Protein AF-A0A3D1LF57-F1 (afdb_monomer)

Mean predicted aligned error: 2.69 Å

Nearest PDB structures (foldseek):
  6ytt-assembly1_A  TM=9.826E-01  e=4.242E-28  Clostridium autoethanogenum DSM 10061
  6yua-assembly1_A  TM=9.809E-01  e=2.781E-27  Clostridium autoethanogenum DSM 10061
  6ytt-assembly1_D  TM=9.807E-01  e=4.342E-27  Clostridium autoethanogenum DSM 10061
  3i01-assembly1_M  TM=9.455E-01  e=4.735E-19  Neomoorella thermoacetica
  1mjg-assembly2_P  TM=9.473E-01  e=6.695E-19  Neomoorella thermoacetica

Radius of gyration: 17.64 Å; Cα contacts (8 Å, |Δi|>4): 565; chains: 1; bounding box: 46×44×43 Å

Foldseek 3Di:
DDALLRLLLVLLVVLLVLLLVLLVVLCVVQNFAQFQAAPAAPCALPLCCQAVVDRGTTSNSLNVCSVVLVVQQARPPDLSNSLSSLSSSLSSLSSNLSSLPRVHNCSCPPHLADAADHVVLLVVVLVCLQVCVQVAEEEEAEDDPALVLLVCVQVVCLVVNHQYEYEAPSSVSCVVVVHDADSVSRHHDQYHDLSSVNRVVSSLSVSCCPVVVRHGNNLVSQLVCLQPRHLYEYEYEPPQGSSNSNNLSNCVSSNYAYEYCDDDSDDDDPPHYHHDNPSNCVSVVRD

pLDDT: mean 96.76, std 3.3, range [71.25, 98.88]

Solvent-accessible surface area (backbone atoms only — not comparable to full-atom values): 14484 Å² total; per-residue (Å²): 133,64,50,59,58,54,34,24,48,53,6,24,51,50,37,41,52,51,20,53,50,46,43,53,51,48,29,73,74,64,38,44,83,34,63,37,63,59,62,71,50,94,53,52,48,32,48,48,17,37,60,69,49,48,82,46,50,25,40,36,51,51,51,63,43,51,59,59,42,54,70,41,46,46,80,60,100,43,73,69,23,43,28,40,16,4,45,28,24,40,38,24,17,35,50,43,54,51,54,54,36,52,86,35,78,58,74,40,69,95,54,86,34,61,50,74,73,32,49,66,53,38,50,66,54,38,52,34,40,69,73,54,79,25,73,29,36,39,40,40,32,36,36,48,100,40,50,68,56,38,50,51,54,54,50,53,39,43,76,69,50,25,34,36,38,31,26,25,49,36,41,58,33,36,55,75,70,65,56,87,67,31,72,96,75,35,31,29,34,31,25,65,51,80,43,40,51,18,36,59,50,28,42,54,51,44,36,31,39,72,74,65,63,41,54,62,46,40,51,66,53,45,34,49,44,34,49,75,53,50,53,42,35,34,42,38,31,50,84,69,52,41,49,54,45,6,43,47,31,21,38,39,57,38,57,20,30,36,38,25,56,47,61,84,56,51,77,69,39,91,90,36,32,45,64,48,76,63,67,86,54,42,68,73,72,71,108

Secondary structure (DSSP, 8-state):
---HHHHHHHHHHHHHHHHHHHHHHHHHHH-TT-B---TT-SSSSHHHHHHH-----BHHHHHHHHHHHHHH---SSSHHHHHHHHHHHHHHHHHHHHHHTSS-S-TTTTSS---SPPHHHHHHHHHHHHHTSS--EEEEES--SSHHHHHHHHHHHHHTT-EEEEETHHHHHHHHTT---BGGGTEEEEESSGGGHHHHHHHHHHHHHHHS-PPTT-HHHHHHHHHHH--EEEEEPSP--HHHHHHHHHHHHTT--EEE---TT---BTTTEEE-S-GGGHHHHH-

Sequence (287 aa):
MKTLFERVFNGSDQMFAKAEEEVNKIVAEVGRDAPLTMPSTAYCLACIYAYIGKKVTTVGELQDTLADVKAMMLREPRTNSIFQSGVGTAIAAEMIEACKYVKTDAPYEGTNYHGHFVDAEVRELGVPLVTGDIPGFVVIIGPAPSTEEAVETIKGYQSRGIFVFLIGGIIEQAVEAGLSMGFPVRVVPVGEEIWSVGHVISLVVRAAMIFGNVQPGDCDGFHKYTFDRINAFVNAYKPVPDITVACGAGAIKLGFPVITNDHDDMWAVPKSLIIYDDTKDWIDTSI

Structure (mmCIF, N/CA/C/O backbone):
data_AF-A0A3D1LF57-F1
#
_entry.id   AF-A0A3D1LF57-F1
#
loop_
_atom_site.group_PDB
_atom_site.id
_atom_site.type_symbol
_atom_site.label_atom_id
_atom_site.label_alt_id
_atom_site.label_comp_id
_atom_site.label_asym_id
_atom_site.label_entity_id
_atom_site.label_seq_id
_atom_site.pdbx_PDB_ins_code
_atom_site.Cartn_x
_atom_site.Cartn_y
_atom_site.Cartn_z
_atom_site.occupancy
_atom_site.B_iso_or_equiv
_atom_site.auth_seq_id
_atom_site.auth_comp_id
_atom_site.auth_asym_id
_atom_site.auth_atom_id
_atom_site.pdbx_PDB_model_num
ATOM 1 N N . MET A 1 1 ? 9.854 25.232 5.010 1.00 71.25 1 MET A N 1
ATOM 2 C CA . MET A 1 1 ? 8.559 25.002 4.361 1.00 71.25 1 MET A CA 1
ATOM 3 C C . MET A 1 1 ? 8.847 24.295 3.056 1.00 71.25 1 MET A C 1
ATOM 5 O O . MET A 1 1 ? 9.410 24.917 2.157 1.00 71.25 1 MET A O 1
ATOM 9 N N . LYS A 1 2 ? 8.619 22.985 3.017 1.00 86.50 2 LYS A N 1
ATOM 10 C CA . LYS A 1 2 ? 8.632 22.188 1.787 1.00 86.50 2 LYS A CA 1
ATOM 11 C C . LYS A 1 2 ? 7.332 22.439 1.020 1.00 86.50 2 LYS A C 1
ATOM 13 O O . LYS A 1 2 ? 6.350 22.881 1.604 1.00 86.50 2 LYS A O 1
ATOM 18 N N . THR A 1 3 ? 7.313 22.154 -0.275 1.00 93.75 3 THR A N 1
ATOM 19 C CA . THR A 1 3 ? 6.090 22.043 -1.088 1.00 93.75 3 THR A CA 1
ATOM 20 C C . THR A 1 3 ? 5.535 20.613 -1.049 1.00 93.75 3 THR A C 1
ATOM 22 O O . THR A 1 3 ? 6.265 19.675 -0.735 1.00 93.75 3 THR A O 1
ATOM 25 N N . LEU A 1 4 ? 4.271 20.399 -1.446 1.00 94.50 4 LEU A N 1
ATOM 26 C CA . LEU A 1 4 ? 3.653 19.055 -1.434 1.00 94.50 4 LEU A CA 1
ATOM 27 C C . LEU A 1 4 ? 4.411 18.113 -2.351 1.00 94.50 4 LEU A C 1
ATOM 29 O O . LEU A 1 4 ? 4.584 16.936 -2.062 1.00 94.50 4 LEU A O 1
ATOM 33 N N . PHE A 1 5 ? 4.874 18.668 -3.467 1.00 96.12 5 PHE A N 1
ATOM 34 C CA . PHE A 1 5 ? 5.604 17.937 -4.482 1.00 96.12 5 PHE A CA 1
ATOM 35 C C . PHE A 1 5 ? 6.957 17.497 -3.922 1.00 96.12 5 PHE A C 1
ATOM 37 O O . PHE A 1 5 ? 7.325 16.339 -4.081 1.00 96.12 5 PHE A O 1
ATOM 44 N N . GLU A 1 6 ? 7.652 18.374 -3.192 1.00 96.81 6 GLU A N 1
ATOM 45 C CA . GLU A 1 6 ? 8.888 18.017 -2.487 1.00 96.81 6 GLU A CA 1
ATOM 46 C C . GLU A 1 6 ? 8.648 16.950 -1.418 1.00 96.81 6 GLU A C 1
ATOM 48 O O . GLU A 1 6 ? 9.450 16.027 -1.316 1.00 96.81 6 GLU A O 1
ATOM 53 N N . ARG A 1 7 ? 7.547 17.016 -0.656 1.00 97.44 7 ARG A N 1
ATOM 54 C CA . ARG A 1 7 ? 7.204 15.961 0.314 1.00 97.44 7 ARG A CA 1
ATOM 55 C C . ARG A 1 7 ? 7.012 14.606 -0.367 1.00 97.44 7 ARG A C 1
ATOM 57 O O . ARG A 1 7 ? 7.602 13.624 0.074 1.00 97.44 7 ARG A O 1
ATOM 64 N N . VAL A 1 8 ? 6.270 14.561 -1.477 1.00 97.94 8 VAL A N 1
ATOM 65 C CA . VAL A 1 8 ? 6.086 13.334 -2.274 1.00 97.94 8 VAL A CA 1
ATOM 66 C C . VAL A 1 8 ? 7.418 12.823 -2.829 1.00 97.94 8 VAL A C 1
ATOM 68 O O . VAL A 1 8 ? 7.700 11.630 -2.721 1.00 97.94 8 VAL A O 1
ATOM 71 N N . PHE A 1 9 ? 8.256 13.687 -3.407 1.00 98.31 9 PHE A N 1
ATOM 72 C CA . PHE A 1 9 ? 9.546 13.266 -3.965 1.00 98.31 9 PHE A CA 1
ATOM 73 C C . PHE A 1 9 ? 10.498 12.747 -2.887 1.00 98.31 9 PHE A C 1
ATOM 75 O O . PHE A 1 9 ? 11.054 11.663 -3.056 1.00 98.31 9 PHE A O 1
ATOM 82 N N . ASN A 1 10 ? 10.612 13.452 -1.759 1.00 98.06 10 ASN A N 1
ATOM 83 C CA . ASN A 1 10 ? 11.425 13.017 -0.624 1.00 98.06 10 ASN A CA 1
ATOM 84 C C . ASN A 1 10 ? 10.940 11.672 -0.076 1.00 98.06 10 ASN A C 1
ATOM 86 O O . ASN A 1 10 ? 11.751 10.786 0.178 1.00 98.06 10 ASN A O 1
ATOM 90 N N . GLY A 1 11 ? 9.626 11.497 0.076 1.00 98.38 11 GLY A N 1
ATOM 91 C CA . GLY A 1 11 ? 9.045 10.238 0.530 1.00 98.38 11 GLY A CA 1
ATOM 92 C C . GLY A 1 11 ? 9.271 9.083 -0.439 1.00 98.38 11 GLY A C 1
ATOM 93 O O . GLY A 1 11 ? 9.580 7.972 -0.017 1.00 98.38 11 GLY A O 1
ATOM 94 N N . SER A 1 12 ? 9.192 9.361 -1.743 1.00 98.50 12 SER A N 1
ATOM 95 C CA . SER A 1 12 ? 9.489 8.375 -2.787 1.00 98.50 12 SER A CA 1
ATOM 96 C C . SER A 1 12 ? 10.955 7.941 -2.728 1.00 98.50 12 SER A C 1
ATOM 98 O O . SER A 1 12 ? 11.250 6.754 -2.838 1.00 98.50 12 SER A O 1
ATOM 100 N N . ASP A 1 13 ? 11.881 8.882 -2.509 1.00 98.56 13 ASP A N 1
ATOM 101 C CA . ASP A 1 13 ? 13.303 8.574 -2.323 1.00 98.56 13 ASP A CA 1
ATOM 102 C C . ASP A 1 13 ? 13.562 7.780 -1.034 1.00 98.56 13 ASP A C 1
ATOM 104 O O . ASP A 1 13 ? 14.359 6.844 -1.062 1.00 98.56 13 ASP A O 1
ATOM 108 N N . GLN A 1 14 ? 12.860 8.085 0.064 1.00 98.75 14 GLN A N 1
ATOM 109 C CA . GLN A 1 14 ? 12.936 7.316 1.314 1.00 98.75 14 GLN A CA 1
ATOM 110 C C . GLN A 1 14 ? 12.475 5.866 1.119 1.00 98.75 14 GLN A C 1
ATOM 112 O O . GLN A 1 14 ? 13.195 4.941 1.496 1.00 98.75 14 GLN A O 1
ATOM 117 N N . MET A 1 15 ? 11.310 5.65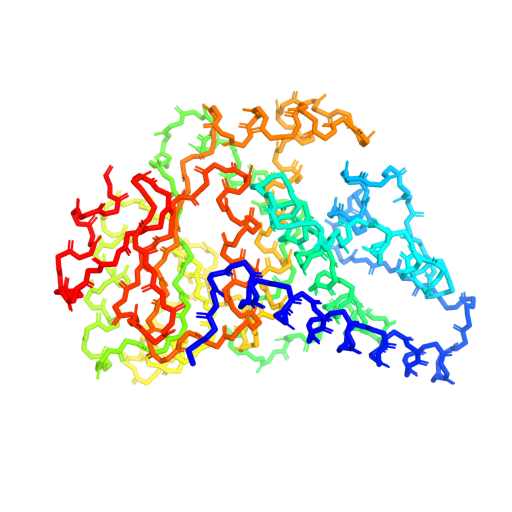6 0.495 1.00 98.81 15 MET A N 1
ATOM 118 C CA . MET A 1 15 ? 10.794 4.311 0.222 1.00 98.81 15 MET A CA 1
ATOM 119 C C . MET A 1 15 ? 11.717 3.541 -0.725 1.00 98.81 15 MET A C 1
ATOM 121 O O . MET A 1 15 ? 12.015 2.374 -0.484 1.00 98.81 15 MET A O 1
ATOM 125 N N . PHE A 1 16 ? 12.202 4.192 -1.787 1.00 98.88 16 PHE A N 1
ATOM 126 C CA . PHE A 1 16 ? 13.120 3.560 -2.730 1.00 98.88 16 PHE A CA 1
ATOM 127 C C . PHE A 1 16 ? 14.438 3.160 -2.068 1.00 98.88 16 PHE A C 1
ATOM 129 O O . PHE A 1 16 ? 14.898 2.044 -2.276 1.00 98.88 16 PHE A O 1
ATOM 136 N N . ALA A 1 17 ? 15.030 4.038 -1.254 1.00 98.81 17 ALA A N 1
ATOM 137 C CA . ALA A 1 17 ? 16.261 3.730 -0.534 1.00 98.81 17 ALA A CA 1
ATOM 138 C C . ALA A 1 17 ? 16.074 2.530 0.405 1.00 98.81 17 ALA A C 1
ATOM 140 O O . ALA A 1 17 ? 16.933 1.652 0.452 1.00 98.81 17 ALA A O 1
ATOM 141 N N . LYS A 1 18 ? 14.927 2.446 1.094 1.00 98.81 18 LYS A N 1
ATOM 142 C CA . LYS A 1 18 ? 14.592 1.291 1.934 1.00 98.81 18 LYS A CA 1
ATOM 143 C C . LYS A 1 18 ? 14.422 0.007 1.116 1.00 98.81 18 LYS A C 1
ATOM 145 O O . LYS A 1 18 ? 14.917 -1.041 1.520 1.00 98.81 18 LYS A O 1
ATOM 150 N N . ALA A 1 19 ? 13.763 0.079 -0.040 1.00 98.88 19 ALA A N 1
ATOM 151 C CA . ALA A 1 19 ? 13.630 -1.060 -0.947 1.00 98.88 19 ALA A CA 1
ATOM 152 C C . ALA A 1 19 ? 14.989 -1.526 -1.481 1.00 98.88 19 ALA A C 1
ATOM 154 O O . ALA A 1 19 ? 15.288 -2.714 -1.434 1.00 98.88 19 ALA A O 1
ATOM 155 N N . GLU A 1 20 ? 15.835 -0.602 -1.933 1.00 98.81 20 GLU A N 1
ATOM 156 C CA . GLU A 1 20 ? 17.189 -0.902 -2.399 1.00 98.81 20 GLU A CA 1
ATOM 157 C C . GLU A 1 20 ? 18.035 -1.551 -1.295 1.00 98.81 20 GLU A C 1
ATOM 159 O O . GLU A 1 20 ? 18.712 -2.546 -1.552 1.00 98.81 20 GLU A O 1
ATOM 164 N N . GLU A 1 21 ? 17.963 -1.041 -0.062 1.00 98.88 21 GLU A N 1
ATOM 165 C CA . GLU A 1 21 ? 18.632 -1.628 1.103 1.00 98.88 21 GLU A CA 1
ATOM 166 C C . GLU A 1 21 ? 18.191 -3.082 1.337 1.00 98.88 21 GLU A C 1
ATOM 168 O O . GLU A 1 21 ? 19.032 -3.984 1.349 1.00 98.88 21 GLU A O 1
ATOM 173 N N . GLU A 1 22 ? 16.887 -3.327 1.495 1.00 98.81 22 GLU A N 1
ATOM 174 C CA . GLU A 1 22 ? 16.361 -4.660 1.821 1.00 98.81 22 GLU A CA 1
ATOM 175 C C . GLU A 1 22 ? 16.574 -5.662 0.683 1.00 98.81 22 GLU A C 1
ATOM 177 O O . GLU A 1 22 ? 16.927 -6.816 0.932 1.00 98.81 22 GLU A O 1
ATOM 182 N N . VAL A 1 23 ? 16.417 -5.228 -0.571 1.00 98.88 23 VAL A N 1
ATOM 183 C CA . VAL A 1 23 ? 16.656 -6.070 -1.749 1.00 98.88 23 VAL A CA 1
ATOM 184 C C . VAL A 1 23 ? 18.136 -6.437 -1.858 1.00 98.88 23 VAL A C 1
ATOM 186 O O . VAL A 1 23 ? 18.470 -7.610 -2.010 1.00 98.88 23 VAL A O 1
ATOM 189 N N . ASN A 1 24 ? 19.052 -5.476 -1.717 1.00 98.81 24 ASN A N 1
ATOM 190 C CA . ASN A 1 24 ? 20.487 -5.771 -1.764 1.00 98.81 24 ASN A CA 1
ATOM 191 C C . ASN A 1 24 ? 20.927 -6.671 -0.606 1.00 98.81 24 ASN A C 1
ATOM 193 O O . ASN A 1 24 ? 21.744 -7.575 -0.803 1.00 98.81 24 ASN A O 1
ATOM 197 N N . LYS A 1 25 ? 20.367 -6.458 0.588 1.00 98.81 25 LYS A N 1
ATOM 198 C CA . LYS A 1 25 ? 20.616 -7.302 1.756 1.00 98.81 25 LYS A CA 1
ATOM 199 C C . LYS A 1 25 ? 20.166 -8.739 1.506 1.00 98.81 25 LYS A C 1
ATOM 201 O O . LYS A 1 25 ? 20.969 -9.652 1.690 1.00 98.81 25 LYS A O 1
ATOM 206 N N . ILE A 1 26 ? 18.932 -8.959 1.045 1.00 98.62 26 ILE A N 1
ATOM 207 C CA . ILE A 1 26 ? 18.442 -10.322 0.816 1.00 98.62 26 ILE A CA 1
ATOM 208 C C . ILE A 1 26 ? 19.211 -11.011 -0.321 1.00 98.62 26 ILE A C 1
ATOM 210 O O . ILE A 1 26 ? 19.582 -12.173 -0.171 1.00 98.62 26 ILE A O 1
ATOM 214 N N . VAL A 1 27 ? 19.569 -10.294 -1.397 1.00 98.69 27 VAL A N 1
ATOM 215 C CA . VAL A 1 27 ? 20.441 -10.818 -2.470 1.00 98.69 27 VAL A CA 1
ATOM 216 C C . VAL A 1 27 ? 21.782 -11.294 -1.908 1.00 98.69 27 VAL A C 1
ATOM 218 O O . VAL A 1 27 ? 22.256 -12.365 -2.285 1.00 98.69 27 VAL A O 1
ATOM 221 N N . ALA A 1 28 ? 22.403 -10.516 -1.019 1.00 98.62 28 ALA A N 1
ATOM 222 C CA . ALA A 1 28 ? 23.677 -10.880 -0.404 1.00 98.62 28 ALA A CA 1
ATOM 223 C C . ALA A 1 28 ? 23.556 -12.100 0.528 1.00 98.62 28 ALA A C 1
ATOM 225 O O . ALA A 1 28 ? 24.501 -12.880 0.632 1.00 98.62 28 ALA A O 1
ATOM 226 N N . GLU A 1 29 ? 22.409 -12.276 1.189 1.00 98.44 29 GLU A N 1
ATOM 227 C CA . GLU A 1 29 ? 22.152 -13.397 2.098 1.00 98.44 29 GLU A CA 1
ATOM 228 C C . GLU A 1 29 ? 21.873 -14.719 1.368 1.00 98.44 29 GLU A C 1
ATOM 230 O O . GLU A 1 29 ? 22.394 -15.756 1.780 1.00 98.44 29 GLU A O 1
ATOM 235 N N . VAL A 1 30 ? 21.045 -14.706 0.315 1.00 98.50 30 VAL A N 1
ATOM 236 C CA . VAL A 1 30 ? 20.552 -15.943 -0.329 1.00 98.50 30 VAL A CA 1
ATOM 237 C C . VAL A 1 30 ? 21.092 -16.182 -1.742 1.00 98.50 30 VAL A C 1
ATOM 239 O O . VAL A 1 30 ? 20.924 -17.273 -2.285 1.00 98.50 30 VAL A O 1
ATOM 242 N N . GLY A 1 31 ? 21.776 -15.199 -2.331 1.00 98.56 31 GLY A N 1
ATOM 243 C CA . GLY A 1 31 ? 22.250 -15.241 -3.713 1.00 98.56 31 GLY A CA 1
ATOM 244 C C . GLY A 1 31 ? 21.168 -14.874 -4.735 1.00 98.56 31 GLY A C 1
ATOM 245 O O . GLY A 1 31 ? 19.969 -14.982 -4.487 1.00 98.56 31 GLY A O 1
ATOM 246 N N . ARG A 1 32 ? 21.597 -14.433 -5.924 1.00 98.50 32 ARG A N 1
ATOM 247 C CA . ARG A 1 32 ? 20.696 -13.936 -6.983 1.00 98.50 32 ARG A CA 1
ATOM 248 C C . ARG A 1 32 ? 19.732 -14.997 -7.528 1.00 98.50 32 ARG A C 1
ATOM 250 O O . ARG A 1 32 ? 18.612 -14.650 -7.887 1.00 98.50 32 ARG A O 1
ATOM 257 N N . ASP A 1 33 ? 20.140 -16.263 -7.557 1.00 98.50 33 ASP A N 1
ATOM 258 C CA . ASP A 1 33 ? 19.339 -17.361 -8.121 1.00 98.50 33 ASP A CA 1
ATOM 259 C C . ASP A 1 33 ? 18.268 -17.898 -7.154 1.00 98.50 33 ASP A C 1
ATOM 261 O O . ASP A 1 33 ? 17.508 -18.799 -7.512 1.00 98.50 33 ASP A O 1
ATOM 265 N N . ALA A 1 34 ? 18.199 -17.377 -5.922 1.00 98.50 34 ALA A N 1
ATOM 266 C CA . ALA A 1 34 ? 17.194 -17.800 -4.958 1.00 98.50 34 ALA A CA 1
ATOM 267 C C . ALA A 1 34 ? 15.772 -17.518 -5.486 1.00 98.50 34 ALA A C 1
ATOM 269 O O . ALA A 1 34 ? 15.516 -16.420 -6.001 1.00 98.50 34 ALA A O 1
ATOM 270 N N . PRO A 1 35 ? 14.839 -18.481 -5.358 1.00 98.06 35 PRO A N 1
ATOM 271 C CA . PRO A 1 35 ? 13.470 -18.300 -5.814 1.00 98.06 35 PRO A CA 1
ATOM 272 C C . PRO A 1 35 ? 12.754 -17.240 -4.974 1.00 98.06 35 PRO A C 1
ATOM 274 O O . PRO A 1 35 ? 12.902 -17.181 -3.755 1.00 98.06 35 PRO A O 1
ATOM 277 N N . LEU A 1 36 ? 11.933 -16.433 -5.638 1.00 98.00 36 LEU A N 1
ATOM 278 C CA . LEU A 1 36 ? 10.994 -15.510 -5.018 1.00 98.00 36 LEU A CA 1
ATOM 279 C C . LEU A 1 36 ? 9.586 -15.922 -5.435 1.00 98.00 36 LEU A C 1
ATOM 281 O O . LEU A 1 36 ? 9.204 -15.804 -6.599 1.00 98.00 36 LEU A O 1
ATOM 285 N N . THR A 1 37 ? 8.809 -16.443 -4.492 1.00 95.25 37 THR A N 1
ATOM 286 C CA . THR A 1 37 ? 7.436 -16.888 -4.744 1.00 95.25 37 THR A CA 1
ATOM 287 C C . THR A 1 37 ? 6.545 -16.425 -3.610 1.00 95.25 37 THR A C 1
ATOM 289 O O . THR A 1 37 ? 6.702 -16.855 -2.473 1.00 95.25 37 THR A O 1
ATOM 292 N N . MET A 1 38 ? 5.602 -15.544 -3.935 1.00 97.38 38 MET A N 1
ATOM 293 C CA . MET A 1 38 ? 4.581 -15.124 -2.984 1.00 97.38 38 MET A CA 1
ATOM 294 C C . MET A 1 38 ? 3.571 -16.265 -2.759 1.00 97.38 38 MET A C 1
ATOM 296 O O . MET A 1 38 ? 3.253 -16.991 -3.710 1.00 97.38 38 MET A O 1
ATOM 300 N N . PRO A 1 39 ? 3.039 -16.437 -1.539 1.00 96.69 39 PRO A N 1
ATOM 301 C CA . PRO A 1 39 ? 2.120 -17.530 -1.238 1.00 96.69 39 PRO A CA 1
ATOM 302 C C . PRO A 1 39 ? 0.821 -17.455 -2.050 1.00 96.69 39 PRO A C 1
ATOM 304 O O . PRO A 1 39 ? 0.137 -16.438 -2.055 1.00 96.69 39 PRO A O 1
ATOM 307 N N . SER A 1 40 ? 0.430 -18.566 -2.682 1.00 97.19 40 SER A N 1
ATOM 308 C CA . SER A 1 40 ? -0.902 -18.758 -3.287 1.00 97.19 40 SER A CA 1
ATOM 309 C C . SER A 1 40 ? -1.379 -17.627 -4.218 1.00 97.19 40 SER A C 1
ATOM 311 O O . SER A 1 40 ? -2.542 -17.215 -4.172 1.00 97.19 40 SER A O 1
ATOM 313 N N . THR A 1 41 ? -0.491 -17.148 -5.095 1.00 97.69 41 THR A N 1
ATOM 314 C CA . THR A 1 41 ? -0.815 -16.161 -6.135 1.00 97.69 41 THR A CA 1
ATOM 315 C C . THR A 1 41 ? -0.296 -16.575 -7.510 1.00 97.69 41 THR A C 1
ATOM 317 O O . THR A 1 41 ? 0.819 -17.080 -7.650 1.00 97.69 41 THR A O 1
ATOM 320 N N . ALA A 1 42 ? -1.100 -16.342 -8.548 1.00 96.81 42 ALA A N 1
ATOM 321 C CA . ALA A 1 42 ? -0.716 -16.536 -9.948 1.00 96.81 42 ALA A CA 1
ATOM 322 C C . ALA A 1 42 ? -0.071 -15.286 -10.580 1.00 96.81 42 ALA A C 1
ATOM 324 O O . ALA A 1 42 ? 0.294 -15.304 -11.759 1.00 96.81 42 ALA A O 1
ATOM 325 N N . TYR A 1 43 ? 0.056 -14.199 -9.815 1.00 97.50 43 TYR A N 1
ATOM 326 C CA . TYR A 1 43 ? 0.420 -12.870 -10.313 1.00 97.50 43 TYR A CA 1
ATOM 327 C C . TYR A 1 43 ? 1.813 -12.403 -9.867 1.00 97.50 43 TYR A C 1
ATOM 329 O O . TYR A 1 43 ? 2.125 -11.224 -10.018 1.00 97.50 43 TYR A O 1
ATOM 337 N N . CYS A 1 44 ? 2.657 -13.314 -9.363 1.00 96.62 44 CYS A N 1
ATOM 338 C CA . CYS A 1 44 ? 4.013 -13.015 -8.885 1.00 96.62 44 CYS A CA 1
ATOM 339 C C . CYS A 1 44 ? 3.995 -11.846 -7.873 1.00 96.62 44 CYS A C 1
ATOM 341 O O . CYS A 1 44 ? 3.217 -11.871 -6.919 1.00 96.62 44 CYS A O 1
ATOM 343 N N . LEU A 1 45 ? 4.831 -10.828 -8.096 1.00 98.38 45 LEU A N 1
ATOM 344 C CA . LEU A 1 45 ? 4.720 -9.514 -7.468 1.00 98.38 45 LEU A CA 1
ATOM 345 C C . LEU A 1 45 ? 3.754 -8.669 -8.293 1.00 98.38 45 LEU A C 1
ATOM 347 O O . LEU A 1 45 ? 4.069 -8.261 -9.412 1.00 98.38 45 LEU A O 1
ATOM 351 N N . ALA A 1 46 ? 2.540 -8.503 -7.781 1.00 98.25 46 ALA A N 1
ATOM 352 C CA . ALA A 1 46 ? 1.411 -8.062 -8.577 1.00 98.25 46 ALA A CA 1
ATOM 353 C C . ALA A 1 46 ? 1.511 -6.592 -8.992 1.00 98.25 46 ALA A C 1
ATOM 355 O O . ALA A 1 46 ? 1.077 -6.266 -10.096 1.00 98.25 46 ALA A O 1
ATOM 356 N N . CYS A 1 47 ? 2.081 -5.711 -8.166 1.00 98.38 47 CYS A N 1
ATOM 357 C CA . CYS A 1 47 ? 2.280 -4.308 -8.535 1.00 98.38 47 CYS A CA 1
ATOM 358 C C . CYS A 1 47 ? 3.351 -4.185 -9.626 1.00 98.38 47 CYS A C 1
ATOM 360 O O . CYS A 1 47 ? 3.117 -3.506 -10.629 1.00 98.38 47 CYS A O 1
ATOM 362 N N . ILE A 1 48 ? 4.483 -4.889 -9.489 1.00 98.56 48 ILE A N 1
ATOM 363 C CA . ILE A 1 48 ? 5.501 -4.970 -10.554 1.00 98.56 48 ILE A CA 1
ATOM 364 C C . ILE A 1 48 ? 4.890 -5.538 -11.835 1.00 98.56 48 ILE A C 1
ATOM 366 O O . ILE A 1 48 ? 5.065 -4.971 -12.915 1.00 98.56 48 ILE A O 1
ATOM 370 N N . TYR A 1 49 ? 4.148 -6.639 -11.734 1.00 98.38 49 TYR A N 1
ATOM 371 C CA . TYR A 1 49 ? 3.569 -7.281 -12.903 1.00 98.38 49 TYR A CA 1
ATOM 372 C C . TYR A 1 49 ? 2.537 -6.376 -13.585 1.00 98.38 49 TYR A C 1
ATOM 374 O O . TYR A 1 49 ? 2.588 -6.208 -14.802 1.00 98.38 49 TYR A O 1
ATOM 382 N N . ALA A 1 50 ? 1.665 -5.719 -12.819 1.00 97.88 50 ALA A N 1
ATOM 383 C CA . ALA A 1 50 ? 0.659 -4.798 -13.337 1.00 97.88 50 ALA A CA 1
ATOM 384 C C . ALA A 1 50 ? 1.277 -3.596 -14.066 1.00 97.88 50 ALA A C 1
ATOM 386 O O . ALA A 1 50 ? 0.873 -3.293 -15.185 1.00 97.88 50 ALA A O 1
ATOM 387 N N . TYR A 1 51 ? 2.270 -2.932 -13.473 1.00 97.44 51 TYR A N 1
ATOM 388 C CA . TYR A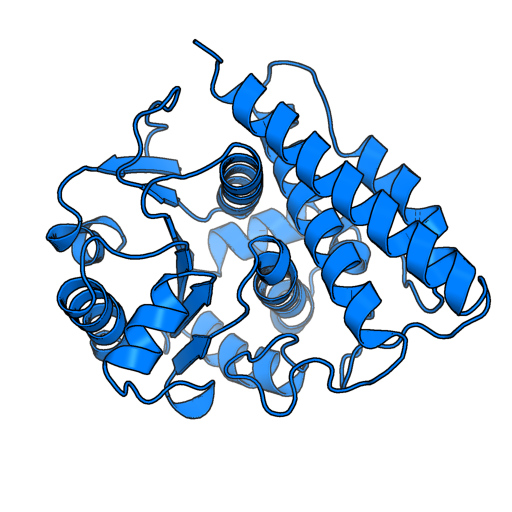 1 51 ? 2.791 -1.667 -14.004 1.00 97.44 51 TYR A CA 1
ATOM 389 C C . TYR A 1 51 ? 3.981 -1.813 -14.955 1.00 97.44 51 TYR A C 1
ATOM 391 O O . TYR A 1 51 ? 4.148 -0.997 -15.858 1.00 97.44 51 TYR A O 1
ATOM 399 N N . ILE A 1 52 ? 4.817 -2.830 -14.757 1.00 96.81 52 ILE A N 1
ATOM 400 C CA . ILE A 1 52 ? 6.067 -3.027 -15.509 1.00 96.81 52 ILE A CA 1
ATOM 401 C C . ILE A 1 52 ? 5.931 -4.218 -16.475 1.00 96.81 52 ILE A C 1
ATOM 403 O O . ILE A 1 52 ? 6.712 -4.358 -17.414 1.00 96.81 52 ILE A O 1
ATOM 407 N N . GLY A 1 53 ? 4.933 -5.090 -16.285 1.00 96.38 53 GLY A N 1
ATOM 408 C CA . GLY A 1 53 ? 4.704 -6.260 -17.140 1.00 96.38 53 GLY A CA 1
ATOM 409 C C . GLY A 1 53 ? 5.696 -7.404 -16.909 1.00 96.38 53 GLY A C 1
ATOM 410 O O . GLY A 1 53 ? 5.645 -8.417 -17.609 1.00 96.38 53 GLY A O 1
ATOM 411 N N . LYS A 1 54 ? 6.596 -7.274 -15.926 1.00 96.81 54 LYS A N 1
ATOM 412 C CA . LYS A 1 54 ? 7.622 -8.273 -15.610 1.00 96.81 54 LYS A CA 1
ATOM 413 C C . LYS A 1 54 ? 7.108 -9.283 -14.591 1.00 96.81 54 LYS A C 1
ATOM 415 O O . LYS A 1 54 ? 6.558 -8.915 -13.557 1.00 96.81 54 LYS A O 1
ATOM 420 N N . LYS A 1 55 ? 7.335 -10.566 -14.871 1.00 97.81 55 LYS A N 1
ATOM 421 C CA . LYS A 1 55 ? 7.152 -11.647 -13.899 1.00 97.81 55 LYS A CA 1
ATOM 422 C C . LYS A 1 55 ? 8.463 -11.847 -13.157 1.00 97.81 55 LYS A C 1
ATOM 424 O O . LYS A 1 55 ? 9.388 -12.420 -13.717 1.00 97.81 55 LYS A O 1
ATOM 429 N N . VAL A 1 56 ? 8.533 -11.345 -11.931 1.00 98.25 56 VAL A N 1
ATOM 430 C CA . VAL A 1 56 ? 9.690 -11.538 -11.052 1.00 98.25 56 VAL A CA 1
ATOM 431 C C . VAL A 1 56 ? 9.524 -12.859 -10.308 1.00 98.25 56 VAL A C 1
ATOM 433 O O . VAL A 1 56 ? 8.516 -13.068 -9.633 1.00 98.25 56 VAL A O 1
ATOM 436 N N . THR A 1 57 ? 10.497 -13.749 -10.463 1.00 98.25 57 THR A N 1
ATOM 437 C CA . THR A 1 57 ? 10.498 -15.123 -9.935 1.00 98.25 57 THR A CA 1
ATOM 438 C C . THR A 1 57 ? 11.760 -15.472 -9.151 1.00 98.25 57 THR A C 1
ATOM 440 O O . THR A 1 57 ? 11.796 -16.493 -8.466 1.00 98.25 57 THR A O 1
ATOM 443 N N . THR A 1 58 ? 12.786 -14.622 -9.207 1.00 98.75 58 THR A N 1
ATOM 444 C CA . THR A 1 58 ? 14.016 -14.755 -8.418 1.00 98.75 58 THR A CA 1
ATOM 445 C C . THR A 1 58 ? 14.375 -13.449 -7.719 1.00 98.75 58 THR A C 1
ATOM 447 O O . THR A 1 58 ? 13.936 -12.360 -8.100 1.00 98.75 58 THR A O 1
ATOM 450 N N . VAL A 1 59 ? 15.215 -13.552 -6.695 1.00 98.50 59 VAL A N 1
ATOM 451 C CA . VAL A 1 59 ? 15.736 -12.395 -5.956 1.00 98.50 59 VAL A CA 1
ATOM 452 C C . VAL A 1 59 ? 16.647 -11.521 -6.837 1.00 98.50 59 VAL A C 1
ATOM 454 O O . VAL A 1 59 ? 16.656 -10.298 -6.701 1.00 98.50 59 VAL A O 1
ATOM 457 N N . GLY A 1 60 ? 17.368 -12.110 -7.796 1.00 98.75 60 GLY A N 1
ATOM 458 C CA . GLY A 1 60 ? 18.148 -11.371 -8.792 1.00 98.75 60 GLY A CA 1
ATOM 459 C C . GLY A 1 60 ? 17.277 -10.543 -9.739 1.00 98.75 60 GLY A C 1
ATOM 460 O O . GLY A 1 60 ? 17.584 -9.381 -9.988 1.00 98.75 60 GLY A O 1
ATOM 461 N N . GLU A 1 61 ? 16.157 -11.097 -10.211 1.00 98.81 61 GLU A N 1
ATOM 462 C CA . GLU A 1 61 ? 15.182 -10.355 -11.026 1.00 98.81 61 GLU A CA 1
ATOM 463 C C . GLU A 1 61 ? 14.526 -9.212 -10.238 1.00 98.81 61 GLU A C 1
ATOM 465 O O . GLU A 1 61 ? 14.285 -8.135 -10.792 1.00 98.81 61 GLU A O 1
ATOM 470 N N . LEU A 1 62 ? 14.272 -9.413 -8.938 1.00 98.81 62 LEU A N 1
ATOM 471 C CA . LEU A 1 62 ? 13.794 -8.354 -8.046 1.00 98.81 62 LEU A CA 1
ATOM 472 C C . LEU A 1 62 ? 14.809 -7.207 -7.965 1.00 98.81 62 LEU A C 1
ATOM 474 O O . LEU A 1 62 ? 14.433 -6.045 -8.114 1.00 98.81 62 LEU A O 1
ATOM 478 N N . GLN A 1 63 ? 16.092 -7.536 -7.783 1.00 98.81 63 GLN A N 1
ATOM 479 C CA . GLN A 1 63 ? 17.182 -6.560 -7.750 1.00 98.81 63 GLN A CA 1
ATOM 480 C C . GLN A 1 63 ? 17.296 -5.782 -9.060 1.00 98.81 63 GLN A C 1
ATOM 482 O O . GLN A 1 63 ? 17.377 -4.556 -9.036 1.00 98.81 63 GLN A O 1
ATOM 487 N N . ASP A 1 64 ? 17.246 -6.465 -10.201 1.00 98.62 64 ASP A N 1
ATOM 488 C CA . ASP A 1 64 ? 17.341 -5.810 -11.509 1.00 98.62 64 ASP A CA 1
ATOM 489 C C . ASP A 1 64 ? 16.148 -4.861 -11.757 1.00 98.62 64 ASP A C 1
ATOM 491 O O . ASP A 1 64 ? 16.295 -3.829 -12.415 1.00 98.62 64 ASP A O 1
ATOM 495 N N . THR A 1 65 ? 14.984 -5.155 -11.162 1.00 98.62 65 THR A N 1
ATOM 496 C CA . THR A 1 65 ? 13.766 -4.332 -11.270 1.00 98.62 65 THR A CA 1
ATOM 497 C C . THR A 1 65 ? 13.850 -3.009 -10.490 1.00 98.62 65 THR A C 1
ATOM 499 O O . THR A 1 65 ? 13.096 -2.079 -10.787 1.00 98.62 65 THR A O 1
ATOM 502 N N . LEU A 1 66 ? 14.804 -2.842 -9.559 1.00 98.75 66 LEU A N 1
ATOM 503 C CA . LEU A 1 66 ? 15.037 -1.557 -8.871 1.00 98.75 66 LEU A CA 1
ATOM 504 C C . LEU A 1 66 ? 15.256 -0.410 -9.872 1.00 98.75 66 LEU A C 1
ATOM 506 O O . LEU A 1 66 ? 14.761 0.699 -9.666 1.00 98.75 66 LEU A O 1
ATOM 510 N N . ALA A 1 67 ? 15.951 -0.675 -10.982 1.00 98.56 67 ALA A N 1
ATOM 511 C CA . ALA A 1 67 ? 16.210 0.331 -12.009 1.00 98.56 67 ALA A CA 1
ATOM 512 C C . ALA A 1 67 ? 14.922 0.804 -12.708 1.00 98.56 67 ALA A C 1
ATOM 514 O O . ALA A 1 67 ? 14.753 2.006 -12.931 1.00 98.56 67 ALA A O 1
ATOM 515 N N . ASP A 1 68 ? 13.995 -0.111 -13.011 1.00 98.06 68 ASP A N 1
ATOM 516 C CA . ASP A 1 68 ? 12.710 0.240 -13.627 1.00 98.06 68 ASP A CA 1
ATOM 517 C C . ASP A 1 68 ? 11.856 1.075 -12.665 1.00 98.06 68 ASP A C 1
ATOM 519 O O . ASP A 1 68 ? 11.306 2.108 -13.051 1.00 98.06 68 ASP A O 1
ATOM 523 N N . VAL A 1 69 ? 11.798 0.674 -11.389 1.00 98.00 69 VAL A N 1
ATOM 524 C CA . VAL A 1 69 ? 11.051 1.405 -10.355 1.00 98.00 69 VAL A CA 1
ATOM 525 C C . VAL A 1 69 ? 11.630 2.805 -10.162 1.00 98.00 69 VAL A C 1
ATOM 527 O O . VAL A 1 69 ? 10.875 3.778 -10.099 1.00 98.00 69 VAL A O 1
ATOM 530 N N . LYS A 1 70 ? 12.962 2.952 -10.152 1.00 98.25 70 LYS A N 1
ATOM 531 C CA . LYS A 1 70 ? 13.599 4.273 -10.066 1.00 98.25 70 LYS A CA 1
ATOM 532 C C . LYS A 1 70 ? 13.251 5.155 -11.263 1.00 98.25 70 LYS A C 1
ATOM 534 O O . LYS A 1 70 ? 13.008 6.345 -11.076 1.00 9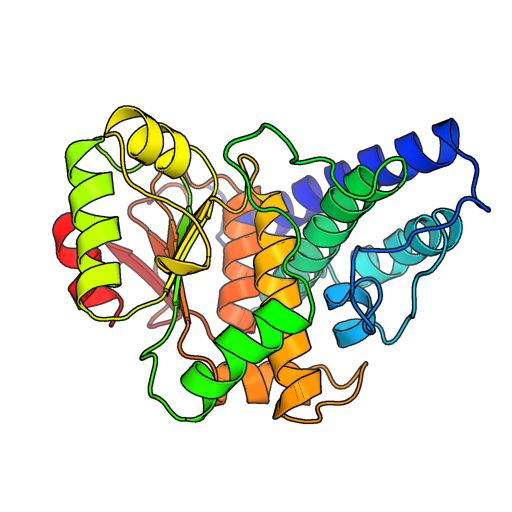8.25 70 LYS A O 1
ATOM 539 N N . ALA A 1 71 ? 13.185 4.590 -12.469 1.00 97.25 71 ALA A N 1
ATOM 540 C CA . ALA A 1 71 ? 12.830 5.330 -13.679 1.00 97.25 71 ALA A CA 1
ATOM 541 C C . ALA A 1 71 ? 11.387 5.872 -13.652 1.00 97.25 71 ALA A C 1
ATOM 543 O O . ALA A 1 71 ? 11.109 6.909 -14.256 1.00 97.25 71 ALA A O 1
ATOM 544 N N . MET A 1 72 ? 10.476 5.225 -12.917 1.00 95.06 72 MET A N 1
ATOM 545 C CA . MET A 1 72 ? 9.116 5.734 -12.693 1.00 95.06 72 MET A CA 1
ATOM 546 C C . MET A 1 72 ? 9.090 6.946 -11.746 1.00 95.06 72 MET A C 1
ATOM 548 O O . MET A 1 72 ? 8.170 7.759 -11.800 1.00 95.06 72 MET A O 1
ATOM 552 N N . MET A 1 73 ? 10.090 7.109 -10.880 1.00 96.75 73 MET A N 1
ATOM 553 C CA . MET A 1 73 ? 10.126 8.183 -9.887 1.00 96.75 73 MET A CA 1
ATOM 554 C C . MET A 1 73 ? 10.628 9.507 -10.485 1.00 96.75 73 MET A C 1
ATOM 556 O O . MET A 1 73 ? 11.774 9.916 -10.297 1.00 96.75 73 MET A O 1
ATOM 560 N N . LEU A 1 74 ? 9.741 10.198 -11.202 1.00 97.00 74 LEU A N 1
ATOM 561 C CA . LEU A 1 74 ? 10.011 11.479 -11.865 1.00 97.00 74 LEU A CA 1
ATOM 562 C C . LEU A 1 74 ? 10.227 12.638 -10.872 1.00 97.00 74 LEU A C 1
ATOM 564 O O . LEU A 1 74 ? 9.768 12.599 -9.733 1.00 97.00 74 LEU A O 1
ATOM 568 N N . ARG A 1 75 ? 10.904 13.709 -11.306 1.00 96.38 75 ARG A N 1
ATOM 569 C CA . ARG A 1 75 ? 11.254 14.860 -10.440 1.00 96.38 75 ARG A CA 1
ATOM 570 C C . ARG A 1 75 ? 10.821 16.225 -10.970 1.00 96.38 75 ARG A C 1
ATOM 572 O O . ARG A 1 75 ? 11.056 17.239 -10.321 1.00 96.38 75 ARG A O 1
ATOM 579 N N . GLU A 1 76 ? 10.167 16.282 -12.130 1.00 94.81 76 GLU A N 1
ATOM 580 C CA . GLU A 1 76 ? 9.612 17.552 -12.603 1.00 94.81 76 GLU A CA 1
ATOM 581 C C . GLU A 1 76 ? 8.472 18.001 -11.685 1.00 94.81 76 GLU A C 1
ATOM 583 O O . GLU A 1 76 ? 7.618 17.172 -11.370 1.00 94.81 76 GLU A O 1
ATOM 588 N N . PRO A 1 77 ? 8.371 19.286 -11.312 1.00 91.44 77 PRO A N 1
ATOM 589 C CA . PRO A 1 77 ? 7.309 19.778 -10.443 1.00 91.44 77 PRO A CA 1
ATOM 590 C C . PRO A 1 77 ? 5.970 19.891 -11.198 1.00 91.44 77 PRO A C 1
ATOM 592 O O . PRO A 1 77 ? 5.451 20.976 -11.451 1.00 91.44 77 PRO A O 1
ATOM 595 N N . ARG A 1 78 ? 5.407 18.744 -11.585 1.00 95.00 78 ARG A N 1
ATOM 596 C CA . ARG A 1 78 ? 4.128 18.579 -12.286 1.00 95.00 78 ARG A CA 1
ATOM 597 C C . ARG A 1 78 ? 3.305 17.492 -11.601 1.00 95.00 78 ARG A C 1
ATOM 599 O O . ARG A 1 78 ? 3.859 16.527 -11.079 1.00 95.00 78 ARG A O 1
ATOM 606 N N . THR A 1 79 ? 1.981 17.602 -11.688 1.00 93.62 79 THR A N 1
ATOM 607 C CA . THR A 1 79 ? 1.037 16.611 -11.140 1.00 93.62 79 THR A CA 1
ATOM 608 C C . THR A 1 79 ? 1.314 15.195 -11.642 1.00 93.62 79 THR A C 1
ATOM 610 O O . THR A 1 79 ? 1.333 14.256 -10.855 1.00 93.62 79 THR A O 1
ATOM 613 N N . ASN A 1 80 ? 1.619 15.035 -12.933 1.00 94.75 80 ASN A N 1
ATOM 614 C CA . ASN A 1 80 ? 1.990 13.732 -13.488 1.00 94.75 80 ASN A CA 1
ATOM 615 C C . ASN A 1 80 ? 3.184 13.096 -12.752 1.00 94.75 80 ASN A C 1
ATOM 617 O O . ASN A 1 80 ? 3.153 11.913 -12.433 1.00 94.75 80 ASN A O 1
ATOM 621 N N . SER A 1 81 ? 4.215 13.883 -12.440 1.00 96.75 81 SER A N 1
ATOM 622 C CA . SER A 1 81 ? 5.443 13.383 -11.820 1.00 96.75 81 SER A CA 1
ATOM 623 C C . SER A 1 81 ? 5.243 12.918 -10.385 1.00 96.75 81 SER A C 1
ATOM 625 O O . SER A 1 81 ? 5.799 11.891 -9.999 1.00 96.75 81 SER A O 1
ATOM 627 N N . ILE A 1 82 ? 4.458 13.657 -9.593 1.00 96.56 82 ILE A N 1
ATOM 628 C CA . ILE A 1 82 ? 4.186 13.279 -8.199 1.00 96.56 82 ILE A CA 1
ATOM 629 C C . ILE A 1 82 ? 3.344 12.006 -8.136 1.00 96.56 82 ILE A C 1
ATOM 631 O O . ILE A 1 82 ? 3.625 11.124 -7.333 1.00 96.56 82 ILE A O 1
ATOM 635 N N . PHE A 1 83 ? 2.369 11.861 -9.033 1.00 96.50 83 PHE A N 1
ATOM 636 C CA . PHE A 1 83 ? 1.511 10.686 -9.073 1.00 96.50 83 PHE A CA 1
ATOM 637 C C . PHE A 1 83 ? 2.250 9.459 -9.598 1.00 96.50 83 PHE A C 1
ATOM 639 O O . PHE A 1 83 ? 2.130 8.384 -9.017 1.00 96.50 83 PHE A O 1
ATOM 646 N N . GLN A 1 84 ? 3.074 9.618 -10.636 1.00 96.75 84 GLN A N 1
ATOM 647 C CA . GLN A 1 84 ? 3.922 8.531 -11.119 1.00 96.75 84 GLN A CA 1
ATOM 648 C C . GLN A 1 84 ? 4.948 8.101 -10.056 1.00 96.75 84 GLN A C 1
ATOM 650 O O . GLN A 1 84 ? 5.165 6.906 -9.861 1.00 96.75 84 GLN A O 1
ATOM 655 N N . SER A 1 85 ? 5.523 9.053 -9.313 1.00 98.12 85 SER A N 1
ATOM 656 C CA . SER A 1 85 ? 6.408 8.742 -8.181 1.00 98.12 85 SER A CA 1
ATOM 657 C C . SER A 1 85 ? 5.667 8.042 -7.040 1.00 98.12 85 SER A C 1
ATOM 659 O O . SER A 1 85 ? 6.214 7.121 -6.438 1.00 98.12 85 SER A O 1
ATOM 661 N N . GLY A 1 86 ? 4.409 8.408 -6.784 1.00 98.00 86 GLY A N 1
ATOM 662 C CA . GLY A 1 86 ? 3.538 7.706 -5.842 1.00 98.00 86 GLY A CA 1
ATOM 663 C C . GLY A 1 86 ? 3.270 6.249 -6.239 1.00 98.00 86 GLY A C 1
ATOM 664 O O . GLY A 1 86 ? 3.359 5.360 -5.396 1.00 98.00 86 GLY A O 1
ATOM 665 N N . VAL A 1 87 ? 3.039 5.969 -7.528 1.00 97.75 87 VAL A N 1
ATOM 666 C CA . VAL A 1 87 ? 2.946 4.584 -8.038 1.00 97.75 87 VAL A CA 1
ATOM 667 C C . VAL A 1 87 ? 4.272 3.844 -7.839 1.00 97.75 87 VAL A C 1
ATOM 669 O O . VAL A 1 87 ? 4.281 2.738 -7.304 1.00 97.75 87 VAL A O 1
ATOM 672 N N . GLY A 1 88 ? 5.404 4.467 -8.187 1.00 98.38 88 GLY A N 1
ATOM 673 C CA . GLY A 1 88 ? 6.731 3.895 -7.930 1.00 98.38 88 GLY A CA 1
ATOM 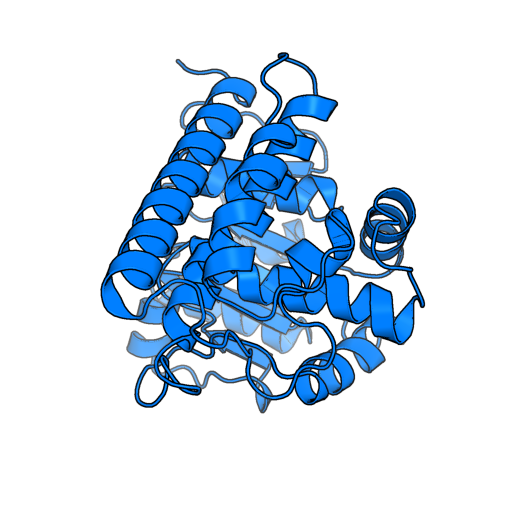674 C C . GLY A 1 88 ? 6.980 3.605 -6.443 1.00 98.38 88 GLY A C 1
ATOM 675 O O . GLY A 1 88 ? 7.619 2.613 -6.108 1.00 98.38 88 GLY A O 1
ATOM 676 N N . THR A 1 89 ? 6.431 4.428 -5.546 1.00 98.75 89 THR A N 1
ATOM 677 C CA . THR A 1 89 ? 6.513 4.248 -4.087 1.00 98.75 89 THR A CA 1
ATOM 678 C C . THR A 1 89 ? 5.739 3.009 -3.638 1.00 98.75 89 THR A C 1
ATOM 680 O O . THR A 1 89 ? 6.264 2.214 -2.864 1.00 98.75 89 THR A O 1
ATOM 683 N N . ALA A 1 90 ? 4.528 2.793 -4.160 1.00 97.88 90 ALA A N 1
ATOM 684 C CA . ALA A 1 90 ? 3.747 1.587 -3.877 1.00 97.88 90 ALA A CA 1
ATOM 685 C C . ALA A 1 90 ? 4.434 0.307 -4.392 1.00 97.88 90 ALA A C 1
ATOM 687 O O . ALA A 1 90 ? 4.394 -0.725 -3.724 1.00 97.88 90 ALA A O 1
ATOM 688 N N . ILE A 1 91 ? 5.107 0.374 -5.546 1.00 98.62 91 ILE A N 1
ATOM 689 C CA . ILE A 1 91 ? 5.890 -0.756 -6.068 1.00 98.62 91 ILE A CA 1
ATOM 690 C C . ILE A 1 91 ? 7.122 -1.013 -5.191 1.00 98.62 91 ILE A C 1
ATOM 692 O O . ILE A 1 91 ? 7.375 -2.155 -4.823 1.00 98.62 91 ILE A O 1
ATOM 696 N N . ALA A 1 92 ? 7.855 0.029 -4.786 1.00 98.88 92 ALA A N 1
ATOM 697 C CA . ALA A 1 92 ? 8.982 -0.111 -3.861 1.00 98.88 92 ALA A CA 1
ATOM 698 C C . ALA A 1 92 ? 8.550 -0.716 -2.507 1.00 98.88 92 ALA A C 1
ATOM 700 O O . ALA A 1 92 ? 9.260 -1.551 -1.951 1.00 98.88 92 ALA A O 1
ATOM 701 N N . ALA A 1 93 ? 7.358 -0.367 -2.016 1.00 98.88 93 ALA A N 1
ATOM 702 C CA . ALA A 1 93 ? 6.759 -0.986 -0.837 1.00 98.88 93 ALA A CA 1
ATOM 703 C C . ALA A 1 93 ? 6.504 -2.498 -1.023 1.00 98.88 93 ALA A C 1
ATOM 705 O O . 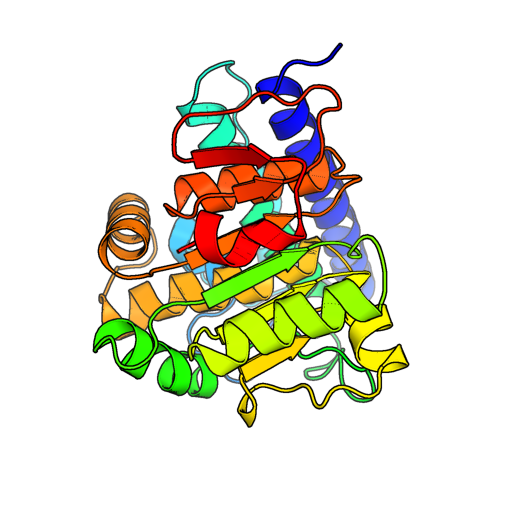ALA A 1 93 ? 6.856 -3.288 -0.147 1.00 98.88 93 ALA A O 1
ATOM 706 N N . GLU A 1 94 ? 5.973 -2.920 -2.180 1.00 98.81 94 GLU A N 1
ATOM 707 C CA . GLU A 1 94 ? 5.836 -4.347 -2.525 1.00 98.81 94 GLU A CA 1
ATOM 708 C C . GLU A 1 94 ? 7.199 -5.058 -2.559 1.00 98.81 94 GLU A C 1
ATOM 710 O O . GLU A 1 94 ? 7.296 -6.187 -2.086 1.00 98.81 94 GLU A O 1
ATOM 715 N N . MET A 1 95 ? 8.262 -4.408 -3.049 1.00 98.88 95 MET A N 1
ATOM 716 C CA . MET A 1 95 ? 9.612 -4.993 -3.056 1.00 98.88 95 MET A CA 1
ATOM 717 C C . MET A 1 95 ? 10.133 -5.255 -1.637 1.00 98.88 95 MET A C 1
ATOM 719 O O . MET A 1 95 ? 10.675 -6.329 -1.382 1.00 98.88 95 MET A O 1
ATOM 723 N N . ILE A 1 96 ? 9.937 -4.311 -0.708 1.00 98.88 96 ILE A N 1
ATOM 724 C CA . ILE A 1 96 ? 10.321 -4.476 0.707 1.00 98.88 96 ILE A CA 1
ATOM 725 C C . ILE A 1 96 ? 9.569 -5.655 1.327 1.00 98.88 96 ILE A C 1
ATOM 727 O O . ILE A 1 96 ? 10.168 -6.505 1.986 1.00 98.88 96 ILE A O 1
ATOM 731 N N . GLU A 1 97 ? 8.256 -5.722 1.108 1.00 98.75 97 GLU A N 1
ATOM 732 C CA . GLU A 1 97 ? 7.434 -6.812 1.629 1.00 98.75 97 GLU A CA 1
ATOM 733 C C . GLU A 1 97 ? 7.821 -8.161 1.019 1.00 98.75 97 GLU A C 1
ATOM 735 O O . GLU A 1 97 ? 7.968 -9.134 1.753 1.00 98.75 97 GLU A O 1
ATOM 740 N N . ALA A 1 98 ? 8.084 -8.222 -0.287 1.00 98.62 98 ALA A N 1
ATOM 741 C CA . ALA A 1 98 ? 8.518 -9.434 -0.974 1.00 98.62 98 ALA A CA 1
ATOM 742 C C . ALA A 1 98 ? 9.805 -10.025 -0.376 1.00 98.62 98 ALA A C 1
ATOM 744 O O . ALA A 1 98 ? 9.905 -11.244 -0.228 1.00 98.62 98 ALA A O 1
ATOM 745 N N . CYS A 1 99 ? 10.760 -9.183 0.040 1.00 98.69 99 CYS A N 1
ATOM 746 C CA . CYS A 1 99 ? 11.989 -9.636 0.700 1.00 98.69 99 CYS A CA 1
ATOM 747 C C . CYS A 1 99 ? 11.714 -10.467 1.965 1.00 98.69 99 CYS A C 1
ATOM 749 O O . CYS A 1 99 ? 12.457 -11.410 2.249 1.00 98.69 99 CYS A O 1
ATOM 751 N N . LYS A 1 100 ? 10.633 -10.176 2.703 1.00 98.50 100 LYS A N 1
ATOM 752 C CA . LYS A 1 100 ? 10.246 -10.933 3.907 1.00 98.50 100 LYS A CA 1
ATOM 753 C C . LYS A 1 100 ? 9.825 -12.370 3.581 1.00 98.50 100 LYS A C 1
ATOM 755 O O . LYS A 1 100 ? 10.043 -13.259 4.399 1.00 98.50 100 LYS A O 1
ATOM 760 N N . TYR A 1 101 ? 9.290 -12.604 2.381 1.00 98.50 101 TYR A N 1
ATOM 761 C CA . TYR A 1 101 ? 8.792 -13.908 1.929 1.00 98.50 101 TYR A CA 1
ATOM 762 C C . TYR A 1 101 ? 9.861 -14.799 1.270 1.00 98.50 101 TYR A C 1
ATOM 764 O O . TYR A 1 101 ? 9.594 -15.945 0.922 1.00 98.50 101 TYR A O 1
ATOM 772 N N . VAL A 1 102 ? 11.094 -14.311 1.091 1.00 98.31 102 VAL A N 1
ATOM 773 C CA . VAL A 1 102 ? 12.153 -15.073 0.397 1.00 98.31 102 VAL A CA 1
ATOM 774 C C . VAL A 1 102 ? 12.574 -16.325 1.172 1.00 98.31 102 VAL A C 1
ATOM 776 O O . VAL A 1 102 ? 12.868 -17.360 0.580 1.00 98.31 102 VAL A O 1
ATOM 779 N N . LYS A 1 103 ? 12.633 -16.235 2.505 1.00 97.31 103 LYS A N 1
ATOM 780 C CA . LYS A 1 103 ? 13.141 -17.315 3.374 1.00 97.31 103 LYS A CA 1
ATOM 781 C C . LYS A 1 103 ? 12.035 -18.123 4.058 1.00 97.31 103 LYS A C 1
ATOM 783 O O . LYS A 1 103 ? 12.333 -19.142 4.673 1.00 97.31 103 LYS A O 1
ATOM 788 N N . THR A 1 104 ? 10.792 -17.656 3.993 1.00 96.88 104 THR A N 1
ATOM 789 C CA . THR A 1 104 ? 9.613 -18.278 4.606 1.00 96.88 104 THR A CA 1
ATOM 790 C C . THR A 1 104 ? 8.363 -17.826 3.859 1.00 96.88 104 THR A C 1
ATOM 792 O O . THR A 1 104 ? 8.277 -16.670 3.457 1.00 96.88 104 THR A O 1
ATOM 795 N N . ASP A 1 105 ? 7.387 -18.708 3.685 1.00 95.44 105 ASP A N 1
ATOM 796 C CA . ASP A 1 105 ? 6.091 -18.372 3.091 1.00 95.44 105 ASP A CA 1
ATOM 797 C C . ASP A 1 105 ? 5.142 -17.676 4.083 1.00 95.44 105 ASP A C 1
ATOM 799 O O . ASP A 1 105 ? 4.155 -17.071 3.666 1.00 95.44 105 ASP A O 1
ATOM 803 N N . ALA A 1 106 ? 5.459 -17.695 5.380 1.00 96.62 106 ALA A N 1
ATOM 804 C CA . ALA A 1 106 ? 4.620 -17.142 6.440 1.00 96.62 106 ALA A CA 1
ATOM 805 C C . ALA A 1 106 ? 5.398 -16.209 7.399 1.00 96.62 106 ALA A C 1
ATOM 807 O O . ALA A 1 106 ? 5.449 -16.459 8.603 1.00 96.62 106 ALA A O 1
ATOM 808 N N . PRO A 1 107 ? 5.997 -15.097 6.919 1.00 97.56 107 PRO A N 1
ATOM 809 C CA . PRO A 1 107 ? 6.792 -14.186 7.754 1.00 97.56 107 PRO A CA 1
ATOM 810 C C . PRO A 1 107 ? 5.984 -13.478 8.851 1.00 97.56 107 PRO A C 1
ATOM 812 O O . PRO A 1 107 ? 6.574 -12.909 9.766 1.00 97.56 107 PRO A O 1
ATOM 815 N N . TYR A 1 108 ? 4.654 -13.505 8.755 1.00 97.50 108 TYR A N 1
ATOM 816 C CA . TYR A 1 108 ? 3.734 -12.895 9.712 1.00 97.50 108 TYR A CA 1
ATOM 817 C C . TYR A 1 108 ? 3.035 -13.905 10.632 1.00 97.50 108 TYR A C 1
ATOM 819 O O . TYR A 1 108 ? 2.236 -13.499 11.479 1.00 97.50 108 TYR A O 1
ATOM 827 N N . GLU A 1 109 ? 3.331 -15.204 10.513 1.00 96.69 109 GLU A N 1
ATOM 828 C CA . GLU A 1 109 ? 2.766 -16.215 11.408 1.00 96.69 109 GLU A CA 1
ATOM 829 C C . GLU A 1 109 ? 3.126 -15.913 12.873 1.00 96.69 109 GLU A C 1
ATOM 831 O O . GLU A 1 109 ? 4.265 -15.591 13.207 1.00 96.69 109 GLU A O 1
ATOM 836 N N . GLY A 1 110 ? 2.129 -15.987 13.760 1.00 95.44 110 GLY A N 1
ATOM 837 C CA . GLY A 1 110 ? 2.288 -15.674 15.184 1.00 95.44 110 GLY A CA 1
ATOM 838 C C . GLY A 1 110 ? 2.315 -14.178 15.521 1.00 95.44 110 GLY A C 1
ATOM 839 O O . GLY A 1 110 ? 2.438 -13.833 16.696 1.00 95.44 110 GLY A O 1
ATOM 840 N N . THR A 1 111 ? 2.172 -13.293 14.530 1.00 96.81 111 THR A N 1
ATOM 841 C CA . THR A 1 111 ? 1.984 -11.849 14.739 1.00 96.81 111 THR A CA 1
ATOM 842 C C . THR A 1 111 ? 0.503 -11.465 14.658 1.00 96.81 111 THR A C 1
ATOM 844 O O . THR A 1 111 ? -0.345 -12.281 14.301 1.00 96.81 111 THR A O 1
ATOM 847 N N . ASN A 1 112 ? 0.184 -10.204 14.961 1.00 96.12 112 ASN A N 1
ATOM 848 C CA . ASN A 1 112 ? -1.153 -9.652 14.723 1.00 96.12 112 ASN A CA 1
ATOM 849 C C . ASN A 1 112 ? -1.385 -9.265 13.256 1.00 96.12 112 ASN A C 1
ATOM 851 O O . ASN A 1 112 ? -2.457 -8.763 12.947 1.00 96.12 112 ASN A O 1
ATOM 855 N N . TYR A 1 113 ? -0.397 -9.417 12.374 1.00 98.25 113 TYR A N 1
ATOM 856 C CA . TYR A 1 113 ? -0.437 -8.885 11.017 1.00 98.25 113 TYR A CA 1
ATOM 857 C C . TYR A 1 113 ? -0.837 -9.955 10.002 1.00 98.25 113 TYR A C 1
ATOM 859 O O . TYR A 1 113 ? -0.449 -11.115 10.107 1.00 98.25 113 TYR A O 1
ATOM 867 N N . HIS A 1 114 ? -1.594 -9.542 8.990 1.00 98.19 114 HIS A N 1
ATOM 868 C CA . HIS A 1 114 ? -2.042 -10.393 7.892 1.00 98.19 114 HIS A CA 1
ATOM 869 C C . HIS A 1 114 ? -0.966 -10.551 6.818 1.00 98.19 114 HIS A C 1
ATOM 871 O O . HIS A 1 114 ? -0.712 -11.652 6.336 1.00 98.19 114 HIS A O 1
ATOM 877 N N . GLY A 1 115 ? -0.313 -9.448 6.441 1.00 97.81 115 GLY A N 1
ATOM 878 C CA . GLY A 1 115 ? 0.614 -9.423 5.317 1.00 97.81 115 GLY A CA 1
ATOM 879 C C . GLY A 1 115 ? -0.079 -9.662 3.972 1.00 97.81 115 GLY A C 1
ATOM 880 O O . GLY A 1 115 ? -1.057 -8.996 3.627 1.00 97.81 115 GLY A O 1
ATOM 881 N N . HIS A 1 116 ? 0.467 -10.593 3.189 1.00 97.75 116 HIS A N 1
ATOM 882 C CA . HIS A 1 116 ? 0.029 -10.899 1.831 1.00 97.75 116 HIS A CA 1
ATOM 883 C C . HIS A 1 116 ? -1.372 -11.516 1.771 1.00 97.75 116 HIS A C 1
ATOM 885 O O . HIS A 1 116 ? -1.630 -12.559 2.364 1.00 97.75 116 HIS A O 1
ATOM 891 N N . PHE A 1 117 ? -2.237 -10.926 0.942 1.00 97.94 117 PHE A N 1
ATOM 892 C CA . PHE A 1 117 ? -3.534 -11.506 0.597 1.00 97.94 117 PHE A CA 1
ATOM 893 C C . PHE A 1 117 ? -3.388 -12.550 -0.504 1.00 97.94 117 PHE A C 1
ATOM 895 O O . PHE A 1 117 ? -2.900 -12.219 -1.588 1.00 97.94 117 PHE A O 1
ATOM 902 N N . VAL A 1 118 ? -3.860 -13.772 -0.290 1.00 97.62 118 VAL A N 1
ATOM 903 C CA . VAL A 1 118 ? -3.817 -14.827 -1.318 1.00 97.62 118 VAL A CA 1
ATOM 904 C C . VAL A 1 118 ? -4.872 -14.591 -2.405 1.00 97.62 118 VAL A C 1
ATOM 906 O O . VAL A 1 118 ? -5.861 -13.889 -2.190 1.00 97.62 118 VAL A O 1
ATOM 909 N N . ASP A 1 119 ? -4.726 -15.197 -3.586 1.00 97.88 119 ASP A N 1
ATOM 910 C CA . ASP A 1 119 ? -5.681 -14.971 -4.687 1.00 97.88 119 ASP A CA 1
ATOM 911 C C . ASP A 1 119 ? -7.119 -15.399 -4.348 1.00 97.88 119 ASP A C 1
ATOM 913 O O . ASP A 1 119 ? -8.070 -14.868 -4.924 1.00 97.88 119 ASP A O 1
ATOM 917 N N . ALA A 1 120 ? -7.299 -16.336 -3.412 1.00 97.12 120 ALA A N 1
ATOM 918 C CA . ALA A 1 120 ? -8.624 -16.702 -2.915 1.00 97.12 120 ALA A CA 1
ATOM 919 C C . ALA A 1 120 ? -9.294 -15.536 -2.168 1.00 97.12 120 ALA A C 1
ATOM 921 O O . ALA A 1 120 ? -10.456 -15.244 -2.435 1.00 97.12 120 ALA A O 1
ATOM 922 N N . GLU A 1 121 ? -8.552 -14.814 -1.326 1.00 97.19 121 GLU A N 1
ATOM 923 C CA . GLU A 1 121 ? -9.046 -13.629 -0.613 1.00 97.19 121 GLU A CA 1
ATOM 924 C C . GLU A 1 121 ? -9.345 -12.481 -1.578 1.00 97.19 121 GLU A C 1
ATOM 926 O O . GLU A 1 121 ? -10.379 -11.823 -1.463 1.00 97.19 121 GLU A O 1
ATOM 931 N N . VAL A 1 122 ? -8.499 -12.276 -2.597 1.00 96.81 122 VAL A N 1
ATOM 932 C CA . VAL A 1 122 ? -8.780 -11.286 -3.653 1.00 96.81 122 VAL A CA 1
ATOM 933 C C . VAL A 1 122 ? -10.089 -11.616 -4.370 1.00 96.81 122 VAL A C 1
ATOM 935 O O . VAL A 1 122 ? -10.856 -10.715 -4.706 1.00 96.81 122 VAL A O 1
ATOM 938 N N . ARG A 1 123 ? -10.374 -12.903 -4.603 1.00 95.38 123 ARG A N 1
ATOM 939 C CA . ARG A 1 123 ? -11.631 -13.329 -5.229 1.00 95.38 123 ARG A CA 1
ATOM 940 C C . ARG A 1 123 ? -12.826 -13.142 -4.304 1.00 95.38 123 ARG A C 1
ATOM 942 O O . ARG A 1 123 ? -13.861 -12.661 -4.760 1.00 95.38 123 ARG A O 1
ATOM 949 N N . GLU A 1 124 ? -12.669 -13.494 -3.033 1.00 94.50 124 GLU A N 1
ATOM 950 C CA . GLU A 1 124 ? -13.704 -13.363 -2.009 1.00 94.50 124 GLU A CA 1
ATOM 951 C C . GLU A 1 124 ? -14.099 -11.902 -1.773 1.00 94.50 124 GLU A C 1
ATOM 953 O O . GLU A 1 124 ? -15.289 -11.601 -1.716 1.00 94.50 124 GLU A O 1
ATOM 958 N N . LEU A 1 125 ? -13.128 -10.984 -1.711 1.00 92.31 125 LEU A N 1
ATOM 959 C CA . LEU A 1 125 ? -13.391 -9.551 -1.552 1.00 92.31 125 LEU A CA 1
ATOM 960 C C . LEU A 1 125 ? -13.777 -8.870 -2.873 1.00 92.31 125 LEU A C 1
ATOM 962 O O . LEU A 1 125 ? -14.611 -7.967 -2.894 1.00 92.31 125 LEU A O 1
ATOM 966 N N . GLY A 1 126 ? -13.183 -9.278 -3.992 1.00 85.56 126 GLY A N 1
ATOM 967 C CA . GLY A 1 126 ? -13.352 -8.583 -5.265 1.00 85.56 126 GLY A CA 1
ATOM 968 C C . GLY A 1 126 ? -14.728 -8.765 -5.905 1.00 85.56 126 GLY A C 1
ATOM 969 O O . GLY A 1 126 ? -15.246 -7.811 -6.480 1.00 85.56 126 GLY A O 1
ATOM 970 N N . VAL A 1 127 ? -15.363 -9.937 -5.770 1.00 84.94 127 VAL A N 1
ATOM 971 C CA . VAL A 1 127 ? -16.741 -10.149 -6.257 1.00 84.94 127 VAL A CA 1
ATOM 972 C C . VAL A 1 127 ? -17.727 -9.152 -5.628 1.00 84.94 127 VAL A C 1
ATOM 974 O O . VAL A 1 127 ? -18.357 -8.422 -6.394 1.00 84.94 127 VAL A O 1
ATOM 977 N N . PRO A 1 128 ? -17.847 -9.049 -4.288 1.00 86.50 128 PRO A N 1
ATOM 978 C CA . PRO A 1 128 ? -18.787 -8.125 -3.659 1.00 86.50 128 PRO A CA 1
ATOM 979 C C . PRO A 1 128 ? -18.439 -6.645 -3.867 1.00 86.50 128 PRO A C 1
ATOM 981 O O . PRO A 1 128 ? -19.347 -5.817 -3.896 1.00 86.50 128 PRO A O 1
ATOM 984 N N . LEU A 1 129 ? -17.160 -6.290 -4.054 1.00 85.69 129 LEU A N 1
ATOM 985 C CA . LEU A 1 129 ? -16.776 -4.930 -4.463 1.00 85.69 129 LEU A CA 1
ATOM 986 C C . LEU A 1 129 ? -17.288 -4.599 -5.874 1.00 85.69 129 LEU A C 1
ATOM 988 O O . LEU A 1 129 ? -17.740 -3.489 -6.132 1.00 85.69 129 LEU A O 1
ATOM 992 N N . VAL A 1 130 ? -17.245 -5.570 -6.789 1.00 76.75 130 VAL A N 1
ATOM 993 C CA . VAL A 1 130 ? -17.695 -5.401 -8.177 1.00 76.75 130 VAL A CA 1
ATOM 994 C C . VAL A 1 130 ? -19.222 -5.399 -8.303 1.00 76.75 130 VAL A C 1
ATOM 996 O O . VAL A 1 130 ? -19.753 -4.687 -9.160 1.00 76.75 130 VAL A O 1
ATOM 999 N N . THR A 1 131 ? -19.930 -6.194 -7.495 1.00 81.81 131 THR A N 1
ATOM 1000 C CA . THR A 1 131 ? -21.404 -6.231 -7.468 1.00 81.81 131 THR A CA 1
ATOM 1001 C C . THR A 1 131 ? -22.013 -5.089 -6.653 1.00 81.81 131 THR A C 1
ATOM 1003 O O . THR A 1 131 ? -23.193 -4.795 -6.834 1.00 81.81 131 THR A O 1
ATOM 1006 N N . GLY A 1 132 ? -21.223 -4.422 -5.804 1.00 81.94 132 GLY A N 1
ATOM 1007 C CA . GLY A 1 132 ? -21.675 -3.358 -4.903 1.00 81.94 132 GLY A CA 1
ATOM 1008 C C . GLY A 1 132 ? -22.276 -3.865 -3.587 1.00 81.94 132 GLY A C 1
ATOM 1009 O O . GLY A 1 132 ? -22.841 -3.074 -2.837 1.00 81.94 132 GLY A O 1
ATOM 1010 N N . ASP A 1 133 ? -22.146 -5.162 -3.289 1.00 85.56 133 ASP A N 1
ATOM 1011 C CA . ASP A 1 133 ? -22.586 -5.757 -2.018 1.00 85.56 133 ASP A CA 1
ATOM 1012 C C . ASP A 1 133 ? -21.720 -5.288 -0.834 1.00 85.56 133 ASP A C 1
ATOM 1014 O O . ASP A 1 133 ? -22.181 -5.241 0.309 1.00 85.56 133 ASP A O 1
ATOM 1018 N N . ILE A 1 134 ? -20.456 -4.938 -1.100 1.00 87.44 134 ILE A N 1
ATOM 1019 C CA . ILE A 1 134 ? -19.598 -4.188 -0.178 1.00 87.44 134 ILE A CA 1
ATOM 1020 C C . ILE A 1 134 ? -19.453 -2.768 -0.739 1.00 87.44 134 ILE A C 1
ATOM 1022 O O . ILE A 1 134 ? -18.977 -2.629 -1.867 1.00 87.44 134 ILE A O 1
ATOM 1026 N N . PRO A 1 135 ? -19.815 -1.713 0.022 1.00 93.38 135 PRO A N 1
ATOM 1027 C CA . PRO A 1 135 ? -19.787 -0.336 -0.479 1.00 93.38 135 PRO A CA 1
ATOM 1028 C C . PRO A 1 135 ? -18.406 0.138 -0.940 1.00 93.38 135 PRO A C 1
ATOM 1030 O O . PRO A 1 135 ? -18.310 0.988 -1.822 1.00 93.38 135 PRO A O 1
ATOM 1033 N N . GLY A 1 136 ? -17.352 -0.404 -0.329 1.00 95.50 136 GLY A N 1
ATOM 1034 C CA . GLY A 1 136 ? -15.964 -0.047 -0.573 1.00 95.50 136 GLY A CA 1
ATOM 1035 C C . GLY A 1 136 ? -15.052 -0.521 0.555 1.00 95.50 136 GLY A C 1
ATOM 1036 O O . GLY A 1 136 ? -15.468 -1.301 1.422 1.00 95.50 136 GLY A O 1
A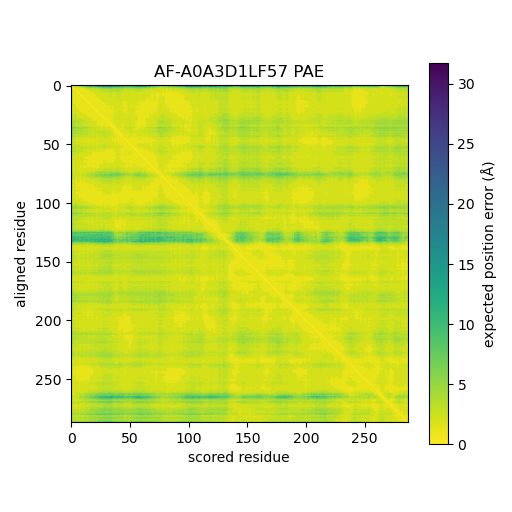TOM 1037 N N . PHE A 1 137 ? -13.819 -0.025 0.569 1.00 97.69 137 PHE A N 1
ATOM 1038 C CA . PHE A 1 137 ? -12.895 -0.237 1.679 1.00 97.69 137 PHE A CA 1
ATOM 1039 C C . PHE A 1 137 ? -12.163 1.040 2.092 1.00 97.69 137 PHE A C 1
ATOM 1041 O O . PHE A 1 137 ? -11.961 1.951 1.293 1.00 97.69 137 PHE A O 1
ATOM 1048 N N . VAL A 1 138 ? -11.719 1.069 3.344 1.00 98.69 138 VAL A N 1
ATOM 1049 C CA . VAL A 1 138 ? -10.878 2.127 3.902 1.00 98.69 138 VAL A CA 1
ATOM 1050 C C . VAL A 1 138 ? -9.507 1.573 4.263 1.00 98.69 138 VAL A C 1
ATOM 1052 O O . VAL A 1 138 ? -9.401 0.457 4.770 1.00 98.69 138 VAL A O 1
ATOM 1055 N N . VAL A 1 139 ? -8.459 2.360 4.033 1.00 98.88 139 VAL A N 1
ATOM 1056 C CA . VAL A 1 139 ? -7.130 2.121 4.612 1.00 98.88 139 VAL A CA 1
ATOM 1057 C C . VAL A 1 139 ? -6.883 3.162 5.697 1.00 98.88 139 VAL A C 1
ATOM 1059 O O . VAL A 1 139 ? -6.808 4.352 5.399 1.00 98.88 139 VAL A O 1
ATOM 1062 N N . ILE A 1 140 ? -6.764 2.726 6.948 1.00 98.88 140 ILE A N 1
ATOM 1063 C CA . ILE A 1 140 ? -6.493 3.587 8.102 1.00 98.88 140 ILE A CA 1
ATOM 1064 C C . ILE A 1 140 ? -5.013 3.463 8.470 1.00 98.88 140 ILE A C 1
ATOM 1066 O O . ILE A 1 140 ? -4.521 2.359 8.712 1.00 98.88 140 ILE A O 1
ATOM 1070 N N . ILE A 1 141 ? -4.307 4.592 8.489 1.00 98.88 141 ILE A N 1
ATOM 1071 C CA . ILE A 1 141 ? -2.856 4.670 8.673 1.00 98.88 141 ILE A CA 1
ATOM 1072 C C . ILE A 1 141 ? -2.529 5.542 9.884 1.00 98.88 141 ILE A C 1
ATOM 1074 O O . ILE A 1 141 ? -2.987 6.683 9.974 1.00 98.88 141 ILE A O 1
ATOM 1078 N N . GLY A 1 142 ? -1.660 5.023 10.752 1.00 98.19 142 GLY A N 1
ATOM 1079 C CA . GLY A 1 142 ? -1.181 5.729 11.941 1.00 98.19 142 GLY A CA 1
ATOM 1080 C C . GLY A 1 142 ? -2.185 5.691 13.099 1.00 98.19 142 GLY A C 1
ATOM 1081 O O . GLY A 1 142 ? -3.341 5.335 12.892 1.00 98.19 142 GLY A O 1
ATOM 1082 N N . PRO A 1 143 ? -1.754 6.000 14.330 1.00 98.31 143 PRO A N 1
ATOM 1083 C CA . PRO A 1 143 ? -2.623 5.940 15.501 1.00 98.31 143 PRO A CA 1
ATOM 1084 C C . PRO A 1 143 ? -3.687 7.042 15.465 1.00 98.31 143 PRO A C 1
ATOM 1086 O O . PRO A 1 143 ? -3.383 8.200 15.175 1.00 98.31 143 PRO A O 1
ATOM 1089 N N . ALA A 1 144 ? -4.922 6.697 15.824 1.00 98.38 144 ALA A N 1
ATOM 1090 C CA . ALA A 1 144 ? -5.952 7.689 16.110 1.00 98.38 144 ALA A CA 1
ATOM 1091 C C . ALA A 1 144 ? -5.583 8.491 17.380 1.00 98.38 144 ALA A C 1
ATOM 1093 O O . ALA A 1 144 ? -4.771 8.023 18.188 1.00 98.38 144 ALA A O 1
ATOM 1094 N N . PRO A 1 145 ? -6.188 9.670 17.620 1.00 98.06 145 PRO A N 1
ATOM 1095 C CA . PRO A 1 145 ? -5.937 10.486 18.812 1.00 98.06 145 PRO A CA 1
ATOM 1096 C C . PRO A 1 145 ? -6.079 9.744 20.149 1.00 98.06 145 PRO A C 1
ATOM 1098 O O . PRO A 1 145 ? -5.378 10.078 21.105 1.00 98.06 145 PRO A O 1
ATOM 1101 N N . SER A 1 146 ? -6.961 8.743 20.223 1.00 98.25 146 SER A N 1
ATOM 1102 C CA . SER A 1 146 ? -7.065 7.824 21.358 1.00 98.25 146 SER A CA 1
ATOM 1103 C C . SER A 1 146 ? -7.510 6.429 20.919 1.00 98.25 146 SER A C 1
ATOM 1105 O O . SER A 1 146 ? -8.032 6.242 19.816 1.00 98.25 146 SER A O 1
ATOM 1107 N N . THR A 1 147 ? -7.331 5.447 21.804 1.00 98.56 147 THR A N 1
ATOM 1108 C CA . THR A 1 147 ? -7.780 4.070 21.576 1.00 98.56 147 THR A CA 1
ATOM 1109 C C . THR A 1 147 ? -9.301 4.002 21.411 1.00 98.56 147 THR A C 1
ATOM 1111 O O . THR A 1 147 ? -9.787 3.303 20.527 1.00 98.56 147 THR A O 1
ATOM 1114 N N . GLU A 1 148 ? -10.068 4.782 22.176 1.00 98.31 148 GLU A N 1
ATOM 1115 C CA . GLU A 1 148 ? -11.527 4.873 22.029 1.00 98.31 148 GLU A CA 1
ATOM 1116 C C . GLU A 1 148 ? -11.926 5.354 20.630 1.00 98.31 148 GLU A C 1
ATOM 1118 O O . GLU A 1 148 ? -12.785 4.744 19.995 1.00 98.31 148 GLU A O 1
ATOM 1123 N N . GLU A 1 149 ? -11.265 6.394 20.120 1.00 98.38 149 GLU A N 1
ATOM 1124 C CA . GLU A 1 149 ? -11.548 6.925 18.786 1.00 98.38 149 GLU A CA 1
ATOM 1125 C C . GLU A 1 149 ? -11.166 5.936 17.676 1.00 98.38 149 GLU A C 1
ATOM 1127 O O . GLU A 1 149 ? -11.889 5.803 16.684 1.00 98.38 149 GLU A O 1
ATOM 1132 N N . ALA A 1 150 ? -10.078 5.178 17.859 1.00 98.50 150 ALA A N 1
ATOM 1133 C CA . ALA A 1 150 ? -9.724 4.082 16.961 1.00 98.50 150 ALA A CA 1
ATOM 1134 C C . ALA A 1 150 ? -10.857 3.047 16.886 1.00 98.50 150 ALA A C 1
ATOM 1136 O O . ALA A 1 150 ? -11.294 2.673 15.794 1.00 98.50 150 ALA A O 1
ATOM 1137 N N . VAL A 1 151 ? -11.380 2.616 18.041 1.00 98.50 151 VAL A N 1
ATOM 1138 C CA . VAL A 1 151 ? -12.493 1.656 18.118 1.00 98.50 151 VAL A CA 1
ATOM 1139 C C . VAL A 1 151 ? -13.746 2.198 17.441 1.00 98.50 151 VAL A C 1
ATOM 1141 O O . VAL A 1 151 ? -14.377 1.471 16.667 1.00 98.50 151 VAL A O 1
ATOM 1144 N N . GLU A 1 152 ? -14.120 3.441 17.741 1.00 98.31 152 GLU A N 1
ATOM 1145 C CA . GLU A 1 152 ? -15.295 4.098 17.164 1.00 98.31 152 GLU A CA 1
ATOM 1146 C C . GLU A 1 152 ? -15.185 4.190 15.641 1.00 98.31 152 GLU A C 1
ATOM 1148 O O . GLU A 1 152 ? -16.120 3.798 14.939 1.00 98.31 152 GLU A O 1
ATOM 1153 N N . THR A 1 153 ? -14.028 4.601 15.123 1.00 98.50 153 THR A N 1
ATOM 1154 C CA . THR A 1 153 ? -13.783 4.738 13.681 1.00 98.50 153 THR A CA 1
ATOM 1155 C C . THR A 1 153 ? -13.835 3.383 12.971 1.00 98.50 153 THR A C 1
ATOM 1157 O O . THR A 1 153 ? -14.580 3.208 12.002 1.00 98.50 153 THR A O 1
ATOM 1160 N N . ILE A 1 154 ? -13.110 2.382 13.486 1.00 98.69 154 ILE A N 1
ATOM 1161 C CA . ILE A 1 154 ? -13.055 1.029 12.908 1.00 98.69 154 ILE A CA 1
ATOM 1162 C C . ILE A 1 154 ? -14.446 0.390 12.884 1.00 98.69 154 ILE A C 1
ATOM 1164 O O . ILE A 1 154 ? -14.907 -0.070 11.836 1.00 98.69 154 ILE A O 1
ATOM 1168 N N . LYS A 1 155 ? -15.148 0.381 14.025 1.00 98.31 155 LYS A N 1
ATOM 1169 C CA . LYS A 1 155 ? -16.504 -0.184 14.112 1.00 98.31 155 LYS A CA 1
ATOM 1170 C C . LYS A 1 155 ? -17.514 0.637 13.318 1.00 98.31 155 LYS A C 1
ATOM 1172 O O . LYS A 1 155 ? -18.483 0.085 12.793 1.00 98.31 155 LYS A O 1
ATOM 1177 N N . GLY A 1 156 ? -17.303 1.943 13.208 1.00 98.06 156 GLY A N 1
ATOM 1178 C CA . GLY A 1 156 ? -18.135 2.843 12.426 1.00 98.06 156 GLY A CA 1
ATOM 1179 C C . GLY A 1 156 ? -18.139 2.489 10.939 1.00 98.06 156 GLY A C 1
ATOM 1180 O O . GLY A 1 156 ? -19.220 2.385 10.351 1.00 98.06 156 GLY A O 1
ATOM 1181 N N . TYR A 1 157 ? -16.974 2.207 10.353 1.00 98.25 157 TYR A N 1
ATOM 1182 C CA . TYR A 1 157 ? -16.879 1.687 8.985 1.00 98.25 157 TYR A CA 1
ATOM 1183 C C . TYR A 1 157 ? -17.392 0.249 8.870 1.00 98.25 157 TYR A C 1
ATOM 1185 O O . TYR A 1 157 ? -18.216 -0.040 7.998 1.00 98.25 157 TYR A O 1
ATOM 1193 N N . GLN A 1 158 ? -16.990 -0.634 9.791 1.00 97.12 158 GLN A N 1
ATOM 1194 C CA . GLN A 1 158 ? -17.401 -2.043 9.788 1.00 97.12 158 GLN A CA 1
ATOM 1195 C C . GLN A 1 158 ? -18.932 -2.198 9.828 1.00 97.12 158 GLN A C 1
ATOM 1197 O O . GLN A 1 158 ? -19.502 -2.975 9.063 1.00 97.12 158 GLN A O 1
ATOM 1202 N N . SER A 1 159 ? -19.621 -1.433 10.681 1.00 96.62 159 SER A N 1
ATOM 1203 C CA . SER A 1 159 ? -21.088 -1.460 10.814 1.00 96.62 159 SER A CA 1
ATOM 1204 C C . SER A 1 159 ? -21.830 -0.932 9.583 1.00 96.62 159 SER A C 1
ATOM 1206 O O . SER A 1 159 ? -22.981 -1.303 9.361 1.00 96.62 159 SER A O 1
ATOM 1208 N N . ARG A 1 160 ? -21.165 -0.122 8.750 1.00 95.75 160 ARG A N 1
ATOM 1209 C CA . ARG A 1 160 ? -21.653 0.336 7.437 1.00 95.75 160 ARG A CA 1
ATOM 1210 C C . ARG A 1 160 ? -21.305 -0.640 6.306 1.00 95.75 160 ARG A C 1
ATOM 1212 O O . ARG A 1 160 ? -21.579 -0.357 5.146 1.00 95.75 160 ARG A O 1
ATOM 1219 N N . GLY A 1 161 ? -20.703 -1.785 6.630 1.00 94.56 161 GLY A N 1
ATOM 1220 C CA . GLY A 1 161 ? -20.312 -2.814 5.670 1.00 94.56 161 GLY A CA 1
ATOM 1221 C C . GLY A 1 161 ? -19.029 -2.509 4.895 1.00 94.56 161 GLY A C 1
ATOM 1222 O O . GLY A 1 161 ? -18.672 -3.303 4.025 1.00 94.56 161 GLY A O 1
ATOM 1223 N N . ILE A 1 162 ? -18.337 -1.408 5.209 1.00 96.75 162 ILE A N 1
ATOM 1224 C CA . ILE A 1 162 ? -17.071 -1.012 4.582 1.00 96.75 162 ILE A CA 1
ATOM 1225 C C . ILE A 1 162 ? -15.953 -1.896 5.134 1.00 96.75 162 ILE A C 1
ATOM 1227 O O . ILE A 1 162 ? -15.843 -2.096 6.345 1.00 96.75 162 ILE A O 1
ATOM 1231 N N . PHE A 1 163 ? -15.132 -2.444 4.240 1.00 97.50 163 PHE A N 1
ATOM 1232 C CA . PHE A 1 163 ? -13.995 -3.277 4.625 1.00 97.50 163 PHE A CA 1
ATOM 1233 C C . PHE A 1 163 ? -12.859 -2.395 5.160 1.00 97.50 163 PHE A C 1
ATOM 1235 O O . PHE A 1 163 ? -12.544 -1.369 4.563 1.00 97.50 163 PHE A O 1
ATOM 1242 N N . VAL A 1 164 ? -12.242 -2.764 6.281 1.00 98.69 164 VAL A N 1
ATOM 1243 C CA . VAL A 1 164 ? -11.260 -1.919 6.974 1.00 98.69 164 VAL A CA 1
ATOM 1244 C C . VAL A 1 164 ? -9.878 -2.556 6.902 1.00 98.69 164 VAL A C 1
ATOM 1246 O O . VAL A 1 164 ? -9.676 -3.649 7.422 1.00 98.69 164 VAL A O 1
ATOM 1249 N N . PHE A 1 165 ? -8.915 -1.866 6.296 1.00 98.81 165 PHE A N 1
ATOM 1250 C CA . PHE A 1 165 ? -7.493 -2.197 6.359 1.00 98.81 165 PHE A CA 1
ATOM 1251 C C . PHE A 1 165 ? -6.790 -1.264 7.343 1.00 98.81 165 PHE A C 1
ATOM 1253 O O . PHE A 1 165 ? -6.998 -0.054 7.309 1.00 98.81 165 PHE A O 1
ATOM 1260 N N . LEU A 1 166 ? -5.945 -1.821 8.203 1.00 98.88 166 LEU A N 1
ATOM 1261 C CA . LEU A 1 166 ? -5.230 -1.099 9.252 1.00 98.88 166 LEU A CA 1
ATOM 1262 C C . LEU A 1 166 ? -3.720 -1.198 9.026 1.00 98.88 166 LEU A C 1
ATOM 1264 O O . LEU A 1 166 ? -3.221 -2.288 8.737 1.00 98.88 166 LEU A O 1
ATOM 1268 N N . ILE A 1 167 ? -3.001 -0.084 9.168 1.00 98.81 167 ILE A N 1
ATOM 1269 C CA . ILE A 1 167 ? -1.536 -0.017 9.059 1.00 98.81 167 ILE A CA 1
ATOM 1270 C C . ILE A 1 167 ? -0.968 0.857 10.187 1.00 98.81 167 ILE A C 1
ATOM 1272 O O . ILE A 1 167 ? -1.408 1.992 10.396 1.00 98.81 167 ILE A O 1
ATOM 1276 N N . GLY A 1 168 ? 0.045 0.349 10.887 1.00 98.25 168 GLY A N 1
ATOM 1277 C CA . GLY A 1 168 ? 0.738 1.068 11.962 1.00 98.25 168 GLY A CA 1
ATOM 1278 C C . GLY A 1 168 ? -0.050 1.181 13.261 1.00 98.25 168 GLY A C 1
ATOM 1279 O O . GLY A 1 168 ? -0.828 0.293 13.599 1.00 98.25 168 GLY A O 1
ATOM 1280 N N . GLY A 1 169 ? 0.169 2.272 14.004 1.00 98.12 169 GLY A N 1
ATOM 1281 C CA . GLY A 1 169 ? -0.254 2.414 15.407 1.00 98.12 169 GLY A CA 1
ATOM 1282 C C . GLY A 1 169 ? -1.750 2.214 15.694 1.00 98.12 169 GLY A C 1
ATOM 1283 O O . GLY A 1 169 ? -2.110 1.866 16.814 1.00 98.12 169 GLY A O 1
ATOM 1284 N N . ILE A 1 170 ? -2.632 2.344 14.695 1.00 98.62 170 ILE A N 1
ATOM 1285 C CA . ILE A 1 170 ? -4.056 1.998 14.844 1.00 98.62 170 ILE A CA 1
ATOM 1286 C C . ILE A 1 170 ? -4.262 0.507 15.175 1.00 98.62 170 ILE A C 1
ATOM 1288 O O . ILE A 1 170 ? -5.219 0.150 15.862 1.00 98.62 170 ILE A O 1
ATOM 1292 N N . ILE A 1 171 ? -3.365 -0.374 14.712 1.00 98.75 171 ILE A N 1
ATOM 1293 C CA . ILE A 1 171 ? -3.405 -1.812 15.010 1.00 98.75 171 ILE A CA 1
ATOM 1294 C C . ILE A 1 171 ? -3.136 -2.034 16.498 1.00 98.75 171 ILE A C 1
ATOM 1296 O O . ILE A 1 171 ? -3.858 -2.795 17.133 1.00 98.75 171 ILE A O 1
ATOM 1300 N N . GLU A 1 172 ? -2.145 -1.349 17.071 1.00 98.12 172 GLU A N 1
ATOM 1301 C CA . GLU A 1 172 ? -1.828 -1.447 18.501 1.00 98.12 172 GLU A CA 1
ATOM 1302 C C . GLU A 1 172 ? -3.014 -1.005 19.363 1.00 98.12 172 GLU A C 1
ATOM 1304 O O . GLU A 1 172 ? -3.387 -1.714 20.296 1.00 98.12 172 GLU A O 1
ATOM 1309 N N . GLN A 1 173 ? -3.673 0.098 18.993 1.00 98.69 173 GLN A N 1
ATOM 1310 C CA . GLN A 1 173 ? -4.894 0.568 19.657 1.00 98.69 173 GLN A CA 1
ATOM 1311 C C . GLN A 1 173 ? -6.034 -0.458 19.553 1.00 98.69 173 GLN A C 1
ATOM 1313 O O . GLN A 1 173 ? -6.726 -0.737 20.533 1.00 98.69 173 GLN A O 1
ATOM 1318 N N . ALA A 1 174 ? -6.220 -1.077 18.384 1.00 98.62 174 ALA A N 1
ATOM 1319 C CA . ALA A 1 174 ? -7.226 -2.121 18.203 1.00 98.62 174 ALA A CA 1
ATOM 1320 C C . ALA A 1 174 ? -6.929 -3.375 19.053 1.00 98.62 174 ALA A C 1
ATOM 1322 O O . ALA A 1 174 ? -7.856 -3.960 19.620 1.00 98.62 174 ALA A O 1
ATOM 1323 N N . VAL A 1 175 ? -5.655 -3.765 19.182 1.00 98.25 175 VAL A N 1
ATOM 1324 C CA . VAL A 1 175 ? -5.212 -4.863 20.061 1.00 98.25 175 VAL A CA 1
ATOM 1325 C C . VAL A 1 175 ? -5.444 -4.517 21.531 1.00 98.25 175 VAL A C 1
ATOM 1327 O O . VAL A 1 175 ? -6.016 -5.333 22.253 1.00 98.25 175 VAL A O 1
ATOM 1330 N N . GLU A 1 176 ? -5.049 -3.320 21.974 1.00 97.88 176 GLU A N 1
ATOM 1331 C CA . GLU A 1 176 ? -5.240 -2.839 23.351 1.00 97.88 176 GLU A CA 1
ATOM 1332 C C . GLU A 1 176 ? -6.718 -2.883 23.759 1.00 97.88 176 GLU A C 1
ATOM 1334 O O . GLU A 1 176 ? -7.063 -3.350 24.846 1.00 97.88 176 GLU A O 1
ATOM 1339 N N . ALA A 1 177 ? -7.606 -2.469 22.856 1.00 98.06 177 ALA A N 1
ATOM 1340 C CA . ALA A 1 177 ? -9.048 -2.497 23.066 1.00 98.06 177 ALA A CA 1
ATOM 1341 C C . ALA A 1 177 ? -9.689 -3.892 22.915 1.00 98.06 177 ALA A C 1
ATOM 1343 O O . ALA A 1 177 ? -10.909 -4.026 23.061 1.00 98.06 177 ALA A O 1
ATOM 1344 N N . GLY A 1 178 ? -8.909 -4.928 22.592 1.00 97.75 178 GLY A N 1
ATOM 1345 C CA . GLY A 1 178 ? -9.400 -6.292 22.403 1.00 97.75 178 GLY A CA 1
ATOM 1346 C C . GLY A 1 178 ? -10.361 -6.444 21.219 1.00 97.75 178 GLY A C 1
ATOM 1347 O O . GLY A 1 178 ? -11.290 -7.256 21.286 1.00 97.75 178 GLY A O 1
ATOM 1348 N N . LEU A 1 179 ? -10.193 -5.656 20.148 1.00 97.75 179 LEU A N 1
ATOM 1349 C CA . LEU A 1 179 ? -11.011 -5.808 18.944 1.00 97.75 179 LEU A CA 1
ATOM 1350 C C . LEU A 1 179 ? -10.708 -7.137 18.253 1.00 97.75 179 LEU A C 1
ATOM 1352 O O . LEU A 1 179 ? -9.558 -7.507 18.031 1.00 97.75 179 LEU A O 1
ATOM 1356 N N . SER A 1 180 ? -11.771 -7.822 17.831 1.00 97.00 180 SER A N 1
ATOM 1357 C CA . SER A 1 180 ? -11.633 -8.931 16.895 1.00 97.00 180 SER A CA 1
ATOM 1358 C C . SER A 1 180 ? -11.247 -8.383 15.526 1.00 97.00 180 SER A C 1
ATOM 1360 O O . SER A 1 180 ? -11.928 -7.517 14.973 1.00 97.00 180 SER A O 1
ATOM 1362 N N . MET A 1 181 ? -10.146 -8.904 15.003 1.00 98.00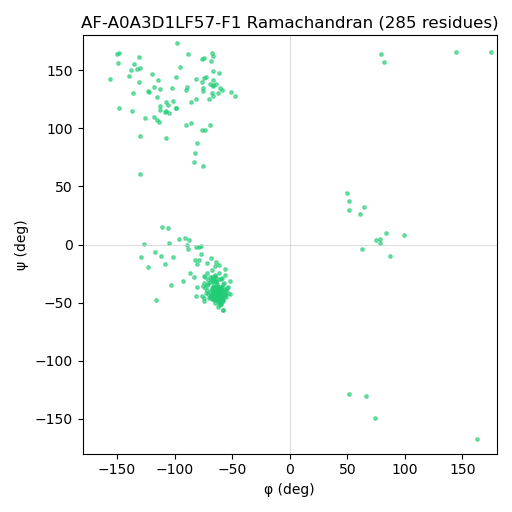 181 MET A N 1
ATOM 1363 C CA . MET A 1 181 ? -9.543 -8.515 13.741 1.00 98.00 181 MET A CA 1
ATOM 1364 C C . MET A 1 181 ? -9.268 -9.761 12.896 1.00 98.00 181 MET A C 1
ATOM 1366 O O . MET A 1 181 ? -9.062 -10.854 13.421 1.00 98.00 181 MET A O 1
ATOM 1370 N N . GLY A 1 182 ? -9.283 -9.591 11.582 1.00 97.19 182 GLY A N 1
ATOM 1371 C CA . GLY A 1 182 ? -9.045 -10.618 10.581 1.00 97.19 182 GLY A CA 1
ATOM 1372 C C . GLY A 1 182 ? -9.906 -10.415 9.337 1.00 97.19 182 GLY A C 1
ATOM 1373 O O . GLY A 1 182 ? -10.902 -9.682 9.341 1.00 97.19 182 GLY A O 1
ATOM 1374 N N . PHE A 1 183 ? -9.537 -11.116 8.268 1.00 96.38 183 PHE A N 1
ATOM 1375 C CA . PHE A 1 183 ? -10.253 -11.075 6.993 1.00 96.38 183 PHE A CA 1
ATOM 1376 C C . PHE A 1 183 ? -11.751 -11.431 7.118 1.00 96.38 183 PHE A C 1
ATOM 1378 O O . PHE A 1 183 ? -12.574 -10.645 6.640 1.00 96.38 183 PHE A O 1
ATOM 1385 N N . PRO A 1 184 ? -12.164 -12.496 7.849 1.00 94.81 184 PRO A N 1
ATOM 1386 C CA . PRO A 1 184 ? -13.580 -12.877 7.946 1.00 94.81 184 PRO A CA 1
ATOM 1387 C C . PRO A 1 184 ? -14.471 -11.838 8.641 1.00 94.81 184 PRO A C 1
ATOM 1389 O O . PRO A 1 184 ? -15.670 -11.770 8.378 1.00 94.81 184 PRO A O 1
ATOM 1392 N N . VAL A 1 185 ? -13.893 -11.021 9.529 1.00 95.44 185 VAL A N 1
ATOM 1393 C CA . VAL A 1 185 ? -14.605 -9.941 10.234 1.00 95.44 185 VAL A CA 1
ATOM 1394 C C . VAL A 1 185 ? -14.434 -8.580 9.553 1.00 95.44 185 VAL A C 1
ATOM 1396 O O . VAL A 1 185 ? -14.944 -7.581 10.059 1.00 95.44 185 VAL A O 1
ATOM 1399 N N . ARG A 1 186 ? -13.770 -8.536 8.387 1.00 95.88 186 ARG A N 1
ATOM 1400 C CA . ARG A 1 186 ? -13.570 -7.343 7.545 1.00 95.88 186 ARG A CA 1
ATOM 1401 C C . ARG A 1 186 ? -12.801 -6.203 8.218 1.00 95.88 186 ARG A C 1
ATOM 1403 O O . ARG A 1 186 ? -12.981 -5.043 7.856 1.00 95.88 186 ARG A O 1
ATOM 1410 N N . VAL A 1 187 ? -11.952 -6.530 9.190 1.00 98.38 187 VAL A N 1
ATOM 1411 C CA . VAL A 1 187 ? -11.053 -5.583 9.864 1.00 98.38 187 VAL A CA 1
ATOM 1412 C C . VAL A 1 187 ? -9.663 -6.193 9.858 1.00 98.38 187 VAL A C 1
ATOM 1414 O O . VAL A 1 187 ? -9.348 -7.012 10.713 1.00 98.38 187 VAL A O 1
ATOM 1417 N N . VAL A 1 188 ? -8.850 -5.858 8.862 1.00 98.62 188 VAL A N 1
ATOM 1418 C CA . VAL A 1 188 ? -7.587 -6.544 8.590 1.00 98.62 188 VAL A CA 1
ATOM 1419 C C . VAL A 1 188 ? -6.388 -5.700 9.032 1.00 98.62 188 VAL A C 1
ATOM 1421 O O . VAL A 1 188 ? -6.115 -4.666 8.419 1.00 98.62 188 VAL A O 1
ATOM 1424 N N . PRO A 1 189 ? -5.634 -6.145 10.049 1.00 98.62 189 PRO A N 1
ATOM 1425 C CA . PRO A 1 189 ? -4.346 -5.575 10.424 1.00 98.62 189 PRO A CA 1
ATOM 1426 C C . PRO A 1 189 ? -3.302 -5.986 9.390 1.00 98.62 189 PRO A C 1
ATOM 1428 O O . PRO A 1 189 ? -2.811 -7.106 9.409 1.00 98.62 189 PRO A O 1
ATOM 1431 N N . VAL A 1 190 ? -2.986 -5.111 8.438 1.00 98.69 190 VAL A N 1
ATOM 1432 C CA . VAL A 1 190 ? -2.142 -5.475 7.289 1.00 98.69 190 VAL A CA 1
ATOM 1433 C C . VAL A 1 190 ? -0.680 -5.602 7.705 1.00 98.69 190 VAL A C 1
ATOM 1435 O O . VAL A 1 190 ? -0.030 -6.585 7.360 1.00 98.69 190 VAL A O 1
ATOM 1438 N N . GLY A 1 191 ? -0.178 -4.631 8.467 1.00 98.12 191 GLY A N 1
ATOM 1439 C CA . GLY A 1 191 ? 1.182 -4.641 8.986 1.00 98.12 191 GLY A CA 1
ATOM 1440 C C . GLY A 1 191 ? 1.543 -3.356 9.722 1.00 98.12 191 GLY A C 1
ATOM 1441 O O . GLY A 1 191 ? 0.842 -2.348 9.640 1.00 98.12 191 GLY A O 1
ATOM 1442 N N . GLU A 1 192 ? 2.640 -3.417 10.466 1.00 96.88 192 GLU A N 1
ATOM 1443 C CA . GLU A 1 192 ? 3.136 -2.316 11.299 1.00 96.88 192 GLU A CA 1
ATOM 1444 C C . GLU A 1 192 ? 3.622 -1.131 10.466 1.00 96.88 192 GLU A C 1
ATOM 1446 O O . GLU A 1 192 ? 3.289 0.024 10.705 1.00 96.88 192 GLU A O 1
ATOM 1451 N N . GLU A 1 193 ? 4.412 -1.432 9.447 1.00 98.00 193 GLU A N 1
ATOM 1452 C CA . GLU A 1 193 ? 5.179 -0.423 8.739 1.00 98.00 193 GLU A CA 1
ATOM 1453 C C . GLU A 1 193 ? 4.435 0.054 7.499 1.00 98.00 193 GLU A C 1
ATOM 1455 O O . GLU A 1 193 ? 3.678 -0.699 6.878 1.00 98.00 193 GLU A O 1
ATOM 1460 N N . ILE A 1 194 ? 4.692 1.295 7.086 1.00 98.31 194 ILE A N 1
ATOM 1461 C CA . ILE A 1 194 ? 3.982 1.922 5.963 1.00 98.31 194 ILE A CA 1
ATOM 1462 C C . ILE A 1 194 ? 4.126 1.141 4.648 1.00 98.31 194 ILE A C 1
ATOM 1464 O O . ILE A 1 194 ? 3.211 1.145 3.825 1.00 98.31 194 ILE A O 1
ATOM 1468 N N . TRP A 1 195 ? 5.229 0.415 4.447 1.00 98.19 195 TRP A N 1
ATOM 1469 C CA . TRP A 1 195 ? 5.423 -0.410 3.251 1.00 98.19 195 TRP A CA 1
ATOM 1470 C C . TRP A 1 195 ? 4.481 -1.632 3.186 1.00 98.19 195 TRP A C 1
ATOM 1472 O O . TRP A 1 195 ? 4.287 -2.196 2.111 1.00 98.19 195 TRP A O 1
ATOM 1482 N N . SER A 1 196 ? 3.769 -1.964 4.270 1.00 98.38 196 SER A N 1
ATOM 1483 C CA . SER A 1 196 ? 2.673 -2.951 4.257 1.00 98.38 196 SER A CA 1
ATOM 1484 C C . SER A 1 196 ? 1.519 -2.537 3.331 1.00 98.38 196 SER A C 1
ATOM 1486 O O . SER A 1 196 ? 0.738 -3.386 2.900 1.00 98.38 196 SER A O 1
ATOM 1488 N N . VAL A 1 197 ? 1.431 -1.253 2.949 1.00 97.69 197 VAL A N 1
ATOM 1489 C CA . VAL A 1 197 ? 0.492 -0.769 1.920 1.00 97.69 197 VAL A CA 1
ATOM 1490 C C . VAL A 1 197 ? 0.660 -1.507 0.587 1.00 97.69 197 VAL A C 1
ATOM 1492 O O . VAL A 1 197 ? -0.313 -1.652 -0.153 1.00 97.69 197 VAL A O 1
ATOM 1495 N N . GLY A 1 198 ? 1.858 -2.041 0.304 1.00 98.19 198 GLY A N 1
ATOM 1496 C CA . GLY A 1 198 ? 2.120 -2.880 -0.865 1.00 98.19 198 GLY A CA 1
ATOM 1497 C C . GLY A 1 198 ? 1.152 -4.063 -0.967 1.00 98.19 198 GLY A C 1
ATOM 1498 O O . GLY A 1 198 ? 0.671 -4.358 -2.059 1.00 98.19 198 GLY A O 1
ATOM 1499 N N . HIS A 1 199 ? 0.757 -4.672 0.160 1.00 98.50 199 HIS A N 1
ATOM 1500 C CA . HIS A 1 199 ? -0.218 -5.770 0.176 1.00 98.50 199 HIS A CA 1
ATOM 1501 C C . HIS A 1 199 ? -1.610 -5.327 -0.269 1.00 98.50 199 HIS A C 1
ATOM 1503 O O . HIS A 1 199 ? -2.241 -6.023 -1.067 1.00 98.50 199 HIS A O 1
ATOM 1509 N N . VAL A 1 200 ? -2.066 -4.153 0.175 1.00 98.06 200 VAL A N 1
ATOM 1510 C CA . VAL A 1 200 ? -3.373 -3.596 -0.214 1.00 98.06 200 VAL A CA 1
ATOM 1511 C C . VAL A 1 200 ? -3.380 -3.230 -1.697 1.00 98.06 200 VAL A C 1
ATOM 1513 O O . VAL A 1 200 ? -4.307 -3.596 -2.420 1.00 98.06 200 VAL A O 1
ATOM 1516 N N . ILE A 1 201 ? -2.327 -2.573 -2.192 1.00 97.62 201 ILE A N 1
ATOM 1517 C CA . ILE A 1 201 ? -2.238 -2.231 -3.619 1.00 97.62 201 ILE A CA 1
ATOM 1518 C C . ILE A 1 201 ? -2.129 -3.498 -4.478 1.00 97.62 201 ILE A C 1
ATOM 1520 O O . ILE A 1 201 ? -2.788 -3.576 -5.516 1.00 97.62 201 ILE A O 1
ATOM 1524 N N . SER A 1 202 ? -1.412 -4.533 -4.017 1.00 97.75 202 SER A N 1
ATOM 1525 C C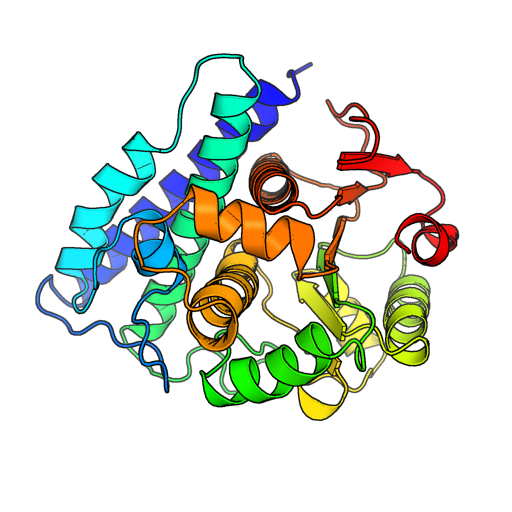A . SER A 1 202 ? -1.345 -5.831 -4.704 1.00 97.75 202 SER A CA 1
ATOM 1526 C C . SER A 1 202 ? -2.730 -6.471 -4.865 1.00 97.75 202 SER A C 1
ATOM 1528 O O . SER A 1 202 ? -3.010 -7.098 -5.888 1.00 97.75 202 SER A O 1
ATOM 1530 N N . LEU A 1 203 ? -3.612 -6.319 -3.869 1.00 96.81 203 LEU A N 1
ATOM 1531 C CA . LEU A 1 203 ? -4.993 -6.798 -3.923 1.00 96.81 203 LEU A CA 1
ATOM 1532 C C . LEU A 1 203 ? -5.790 -6.011 -4.968 1.00 96.81 203 LEU A C 1
ATOM 1534 O O . LEU A 1 203 ? -6.473 -6.610 -5.799 1.00 96.81 203 LEU A O 1
ATOM 1538 N N . VAL A 1 204 ? -5.658 -4.683 -4.969 1.00 95.94 204 VAL A N 1
ATOM 1539 C CA . VAL A 1 204 ? -6.343 -3.775 -5.904 1.00 95.94 204 VAL A CA 1
ATOM 1540 C C . VAL A 1 204 ? -5.976 -4.077 -7.359 1.00 95.94 204 VAL A C 1
ATOM 1542 O O . VAL A 1 204 ? -6.863 -4.258 -8.198 1.00 95.94 204 VAL A O 1
ATOM 1545 N N . VAL A 1 205 ? -4.683 -4.187 -7.678 1.00 97.00 205 VAL A N 1
ATOM 1546 C CA . VAL A 1 205 ? -4.247 -4.460 -9.059 1.00 97.00 205 VAL A CA 1
ATOM 1547 C C . VAL A 1 205 ? -4.603 -5.880 -9.499 1.00 97.00 205 VAL A C 1
ATOM 1549 O O . VAL A 1 205 ? -4.961 -6.093 -10.658 1.00 97.00 205 VAL A O 1
ATOM 1552 N N . ARG A 1 206 ? -4.606 -6.860 -8.583 1.00 97.56 206 ARG A N 1
ATOM 1553 C CA . ARG A 1 206 ? -5.111 -8.208 -8.887 1.00 97.56 206 ARG A CA 1
ATOM 1554 C C . ARG A 1 206 ? -6.609 -8.220 -9.128 1.00 97.56 206 ARG A C 1
ATOM 1556 O O . ARG A 1 206 ? -7.039 -8.912 -10.042 1.00 97.56 206 ARG A O 1
ATOM 1563 N N . ALA A 1 207 ? -7.402 -7.436 -8.401 1.00 95.50 207 ALA A N 1
ATOM 1564 C CA . ALA A 1 207 ? -8.826 -7.304 -8.694 1.00 95.50 207 ALA A CA 1
ATOM 1565 C C . ALA A 1 207 ? -9.057 -6.769 -10.122 1.00 95.50 207 ALA A C 1
ATOM 1567 O O . ALA A 1 207 ? -9.892 -7.304 -10.853 1.00 95.50 207 ALA A O 1
ATOM 1568 N N . ALA A 1 208 ? -8.267 -5.786 -10.564 1.00 95.88 208 ALA A N 1
ATOM 1569 C CA . ALA A 1 208 ? -8.313 -5.289 -11.940 1.00 95.88 208 ALA A CA 1
ATOM 1570 C C . ALA A 1 208 ? -7.917 -6.358 -12.980 1.00 95.88 208 ALA A C 1
ATOM 1572 O O . ALA A 1 208 ? -8.604 -6.512 -13.991 1.00 95.88 208 ALA A O 1
ATOM 1573 N N . MET A 1 209 ? -6.871 -7.150 -12.723 1.00 97.44 209 MET A N 1
ATOM 1574 C CA . MET A 1 209 ? -6.478 -8.253 -13.616 1.00 97.44 209 MET A CA 1
ATOM 1575 C C . MET A 1 209 ? -7.515 -9.388 -13.646 1.00 97.44 209 MET A C 1
ATOM 1577 O O . MET A 1 209 ? -7.821 -9.915 -14.711 1.00 97.44 209 MET A O 1
ATOM 1581 N N . ILE A 1 210 ? -8.068 -9.770 -12.492 1.00 96.25 210 ILE A N 1
ATOM 1582 C CA . ILE A 1 210 ? -8.988 -10.907 -12.349 1.00 96.25 210 ILE A CA 1
ATOM 1583 C C . ILE A 1 210 ? -10.378 -10.579 -12.901 1.00 96.25 210 ILE A C 1
ATOM 1585 O O . ILE A 1 210 ? -10.946 -11.381 -13.640 1.00 96.25 210 ILE A O 1
ATOM 1589 N N . PHE A 1 211 ? -10.943 -9.433 -12.516 1.00 94.69 211 PHE A N 1
ATOM 1590 C CA . PHE A 1 211 ? -12.339 -9.084 -12.801 1.00 94.69 211 PHE A CA 1
ATOM 1591 C C . PHE A 1 211 ? -12.475 -8.083 -13.943 1.00 94.69 211 PHE A C 1
ATOM 1593 O O . PHE A 1 211 ? -13.423 -8.160 -14.722 1.00 94.69 211 PHE A O 1
ATOM 1600 N N . GLY A 1 212 ? -11.526 -7.155 -14.056 1.00 94.25 212 GLY A N 1
ATOM 1601 C CA . GLY A 1 212 ? -11.467 -6.195 -15.156 1.00 94.25 212 GLY A CA 1
ATOM 1602 C C . GLY A 1 212 ? -10.828 -6.750 -16.422 1.00 94.25 212 GLY A C 1
ATOM 1603 O O . GLY A 1 212 ? -10.941 -6.120 -17.470 1.00 94.25 212 GLY A O 1
ATOM 1604 N N . ASN A 1 213 ? -10.159 -7.908 -16.334 1.00 96.12 213 ASN A N 1
ATOM 1605 C CA . ASN A 1 213 ? -9.338 -8.470 -17.408 1.00 96.12 213 ASN A CA 1
ATOM 1606 C C . ASN A 1 213 ? -8.307 -7.456 -17.956 1.00 96.12 213 ASN A C 1
ATOM 1608 O O . ASN A 1 213 ? -7.944 -7.493 -19.137 1.00 96.12 213 ASN A O 1
ATOM 1612 N N . VAL A 1 214 ? -7.853 -6.530 -17.100 1.00 97.81 214 VAL A N 1
ATOM 1613 C CA . VAL A 1 214 ? -6.816 -5.551 -17.444 1.00 97.81 214 VAL A CA 1
ATOM 1614 C C . VAL A 1 214 ? -5.503 -6.298 -17.640 1.00 97.81 214 VAL A C 1
ATOM 1616 O O . VAL A 1 214 ? -5.125 -7.132 -16.815 1.00 97.81 214 VAL A O 1
ATOM 1619 N N . GLN A 1 215 ? -4.824 -6.033 -18.754 1.00 98.06 215 GLN A N 1
ATOM 1620 C CA . GLN A 1 215 ? -3.594 -6.740 -19.085 1.00 98.06 215 GLN A CA 1
ATOM 1621 C C . GLN A 1 215 ? -2.395 -6.140 -18.330 1.00 98.06 215 GLN A C 1
ATOM 1623 O O . GLN A 1 215 ? -2.305 -4.922 -18.190 1.00 98.06 215 GLN A O 1
ATOM 1628 N N . PRO A 1 216 ? -1.439 -6.963 -17.874 1.00 97.62 216 PRO A N 1
ATOM 1629 C CA . PRO A 1 216 ? -0.165 -6.485 -17.339 1.00 97.62 216 PRO A CA 1
ATOM 1630 C C . PRO A 1 216 ? 0.526 -5.500 -18.298 1.00 97.62 216 PRO A C 1
ATOM 1632 O O . PRO A 1 216 ? 0.644 -5.778 -19.492 1.00 97.62 216 PRO A O 1
ATOM 1635 N N . GLY A 1 217 ? 0.979 -4.358 -17.783 1.00 95.69 217 GLY A N 1
ATOM 1636 C CA . GLY A 1 217 ? 1.551 -3.251 -18.557 1.00 95.69 217 GLY A CA 1
ATOM 1637 C C . GLY A 1 217 ? 0.531 -2.230 -19.086 1.00 95.69 217 GLY A C 1
ATOM 1638 O O . GLY A 1 217 ? 0.937 -1.163 -19.546 1.00 95.69 217 GLY A O 1
ATOM 1639 N N . ASP A 1 218 ? -0.778 -2.496 -18.997 1.00 97.25 218 ASP A N 1
ATOM 1640 C CA . ASP A 1 218 ? -1.834 -1.531 -19.341 1.00 97.25 218 ASP A CA 1
ATOM 1641 C C . ASP A 1 218 ? -2.114 -0.571 -18.173 1.00 97.25 218 ASP A C 1
ATOM 1643 O O . ASP A 1 218 ? -3.141 -0.639 -17.493 1.00 97.25 218 ASP A O 1
ATOM 1647 N N . CYS A 1 219 ? -1.162 0.329 -17.911 1.00 95.25 219 CYS A N 1
ATOM 1648 C CA . CYS A 1 219 ? -1.235 1.293 -16.811 1.00 95.25 219 CYS A CA 1
ATOM 1649 C C . CYS A 1 219 ? -2.509 2.151 -16.849 1.00 95.25 219 CYS A C 1
ATOM 1651 O O . CYS A 1 219 ? -3.092 2.437 -15.804 1.00 95.25 219 CYS A O 1
ATOM 1653 N N . ASP A 1 220 ? -2.951 2.572 -18.035 1.00 95.94 220 ASP A N 1
ATOM 1654 C CA . ASP A 1 220 ? -4.158 3.389 -18.182 1.00 95.94 220 ASP A CA 1
ATOM 1655 C C . ASP A 1 220 ? -5.422 2.568 -17.910 1.00 95.94 220 ASP A C 1
ATOM 1657 O O . ASP A 1 220 ? -6.327 3.052 -17.223 1.00 95.94 220 ASP A O 1
ATOM 1661 N N . GLY A 1 221 ? -5.461 1.311 -18.363 1.00 97.56 221 GLY A N 1
ATOM 1662 C CA . GLY A 1 221 ? -6.508 0.356 -18.012 1.00 97.56 221 GLY A CA 1
ATOM 1663 C C . GLY A 1 221 ? -6.606 0.126 -16.505 1.00 97.56 221 GLY A C 1
ATOM 1664 O O . GLY A 1 221 ? -7.715 0.132 -15.964 1.00 97.56 221 GLY A O 1
ATOM 1665 N N . PHE A 1 222 ? -5.471 0.012 -15.805 1.00 96.75 222 PHE A N 1
ATOM 1666 C CA . PHE A 1 222 ? -5.448 -0.110 -14.344 1.00 96.75 222 PHE A CA 1
ATOM 1667 C C . PHE A 1 222 ? -6.040 1.122 -13.667 1.00 96.75 222 PHE A C 1
ATOM 1669 O O . PHE A 1 222 ? -6.996 0.981 -12.907 1.00 96.75 222 PHE A O 1
ATOM 1676 N N . HIS A 1 223 ? -5.542 2.323 -13.980 1.00 96.19 223 HIS A N 1
ATOM 1677 C CA . HIS A 1 223 ? -6.051 3.557 -13.371 1.00 96.19 223 HIS A CA 1
ATOM 1678 C C . HIS A 1 223 ? -7.535 3.782 -13.669 1.00 96.19 223 HIS A C 1
ATOM 1680 O O . HIS A 1 223 ? -8.278 4.230 -12.800 1.00 96.19 223 HIS A O 1
ATOM 1686 N N . LYS A 1 224 ? -7.986 3.453 -14.886 1.00 97.31 224 LYS A N 1
ATOM 1687 C CA . LYS A 1 224 ? -9.401 3.531 -15.246 1.00 97.31 224 LYS A CA 1
ATOM 1688 C C . LYS A 1 224 ? -10.237 2.552 -14.429 1.00 97.31 224 LYS A C 1
ATOM 1690 O O . LYS A 1 224 ? -11.273 2.938 -13.899 1.00 97.31 224 LYS A O 1
ATOM 1695 N N . TYR A 1 225 ? -9.805 1.295 -14.330 1.00 96.19 225 TYR A N 1
ATOM 1696 C CA . TYR A 1 225 ? -10.536 0.282 -13.579 1.00 96.19 225 TYR A CA 1
ATOM 1697 C C . TYR A 1 225 ? -10.641 0.656 -12.101 1.00 96.19 225 TYR A C 1
ATOM 1699 O O . TYR A 1 225 ? -11.736 0.608 -11.547 1.00 96.19 225 TYR A O 1
ATOM 1707 N N . THR A 1 226 ? -9.534 1.045 -11.463 1.00 95.25 226 THR A N 1
ATOM 1708 C CA . THR A 1 226 ? -9.547 1.395 -10.038 1.00 95.25 226 THR A CA 1
ATOM 1709 C C . THR A 1 226 ? -10.417 2.618 -9.774 1.00 95.25 226 THR A C 1
ATOM 1711 O O . THR A 1 226 ? -11.251 2.559 -8.879 1.00 95.25 226 THR A O 1
ATOM 1714 N N . PHE A 1 227 ? -10.314 3.658 -10.607 1.00 95.06 227 PHE A N 1
ATOM 1715 C CA . PHE A 1 227 ? -11.127 4.869 -10.478 1.00 95.06 227 PHE A CA 1
ATOM 1716 C C . PHE A 1 227 ? -12.630 4.608 -10.673 1.00 95.06 227 PHE A C 1
ATOM 1718 O O . PHE A 1 227 ? -13.448 5.151 -9.938 1.00 95.06 227 PHE A O 1
ATOM 1725 N N . ASP A 1 228 ? -13.009 3.781 -11.654 1.00 93.81 228 ASP A N 1
ATOM 1726 C CA . ASP A 1 228 ? -14.420 3.566 -12.009 1.00 93.81 228 ASP A CA 1
ATOM 1727 C C . ASP A 1 228 ? -15.104 2.460 -11.182 1.00 93.81 228 ASP A C 1
ATOM 1729 O O . ASP A 1 228 ? -16.335 2.409 -11.129 1.00 93.81 228 ASP A O 1
ATOM 1733 N N . ARG A 1 229 ? -14.343 1.502 -10.633 1.00 92.38 229 ARG A N 1
ATOM 1734 C CA . ARG A 1 229 ? -14.892 0.240 -10.089 1.00 92.38 229 ARG A CA 1
ATOM 1735 C C . ARG A 1 229 ? -14.556 -0.022 -8.632 1.00 92.38 229 ARG A C 1
ATOM 1737 O O . ARG A 1 229 ? -15.210 -0.874 -8.037 1.00 92.38 229 ARG A O 1
ATOM 1744 N N . ILE A 1 230 ? -13.537 0.627 -8.075 1.00 92.94 230 ILE A N 1
ATOM 1745 C CA . ILE A 1 230 ? -13.106 0.379 -6.700 1.00 92.94 230 ILE A CA 1
ATOM 1746 C C . ILE A 1 230 ? -13.374 1.629 -5.875 1.00 92.94 230 ILE A C 1
ATOM 1748 O O . ILE A 1 230 ? -12.642 2.610 -5.940 1.00 92.94 230 ILE A O 1
ATOM 1752 N N . ASN A 1 231 ? -14.410 1.554 -5.046 1.00 94.12 231 ASN A N 1
ATOM 1753 C CA . ASN A 1 231 ? -14.664 2.562 -4.029 1.00 94.12 231 ASN A CA 1
ATOM 1754 C C . ASN A 1 231 ? -13.689 2.341 -2.872 1.00 94.12 231 ASN A C 1
ATOM 1756 O O . ASN A 1 231 ? -13.897 1.466 -2.028 1.00 94.12 231 ASN A O 1
ATOM 1760 N N . ALA A 1 232 ? -12.606 3.107 -2.852 1.00 96.81 232 ALA A N 1
ATOM 1761 C CA . ALA A 1 232 ? -11.643 3.073 -1.767 1.00 96.81 232 ALA A CA 1
ATOM 1762 C C . ALA A 1 232 ? -11.178 4.469 -1.382 1.00 96.81 232 ALA A C 1
ATOM 1764 O O . ALA A 1 232 ? -11.124 5.369 -2.218 1.00 96.81 232 ALA A O 1
ATOM 1765 N N . PHE A 1 233 ? -10.824 4.629 -0.113 1.00 98.31 233 PHE A N 1
ATOM 1766 C CA . PHE A 1 233 ? -10.330 5.880 0.451 1.00 98.31 233 PHE A CA 1
ATOM 1767 C C . PHE A 1 233 ? -9.360 5.607 1.605 1.00 98.31 233 PHE A C 1
ATOM 1769 O O . PHE A 1 233 ? -9.271 4.492 2.127 1.00 98.31 233 PHE A O 1
ATOM 1776 N N . VAL A 1 234 ? -8.592 6.626 1.982 1.00 98.81 234 VAL A N 1
ATOM 1777 C CA . VAL A 1 234 ? -7.537 6.524 2.995 1.00 98.81 234 VAL A CA 1
ATOM 1778 C C . VAL A 1 234 ? -7.790 7.529 4.111 1.00 98.81 234 VAL A C 1
ATOM 1780 O O . VAL A 1 234 ? -7.997 8.710 3.844 1.00 98.81 234 VAL A O 1
ATOM 1783 N N . ASN A 1 235 ? -7.702 7.078 5.358 1.00 98.81 235 ASN A N 1
ATOM 1784 C CA . ASN A 1 235 ? -7.633 7.937 6.536 1.00 98.81 235 ASN A CA 1
ATOM 1785 C C . ASN A 1 235 ? -6.216 7.862 7.113 1.00 98.81 235 ASN A C 1
ATOM 1787 O O . ASN A 1 235 ? -5.794 6.809 7.581 1.00 98.81 235 ASN A O 1
ATOM 1791 N N . ALA A 1 236 ? -5.470 8.962 7.067 1.00 98.69 236 ALA A N 1
ATOM 1792 C CA . ALA A 1 236 ? -4.102 9.035 7.570 1.00 98.69 236 ALA A CA 1
ATOM 1793 C C . ALA A 1 236 ? -4.031 10.008 8.749 1.00 98.69 236 ALA A C 1
ATOM 1795 O O . ALA A 1 236 ? -4.110 11.225 8.564 1.00 98.69 236 ALA A O 1
ATOM 1796 N N . TYR A 1 237 ? -3.885 9.479 9.959 1.00 98.62 237 TYR A N 1
ATOM 1797 C CA . TYR A 1 237 ? -3.726 10.295 11.158 1.00 98.62 237 TYR A CA 1
ATOM 1798 C C . TYR A 1 237 ? -2.325 10.906 11.228 1.00 98.62 237 TYR A C 1
ATOM 1800 O O . TYR A 1 237 ? -1.332 10.276 10.862 1.00 98.62 237 TYR A O 1
ATOM 1808 N N . LYS A 1 238 ? -2.243 12.144 11.719 1.00 97.81 238 LYS A N 1
ATOM 1809 C CA . LYS A 1 238 ? -0.973 12.809 12.018 1.00 97.81 238 LYS A CA 1
ATOM 1810 C C . LYS A 1 238 ? -0.182 12.044 13.099 1.00 97.81 238 LYS A C 1
ATOM 1812 O O . LYS A 1 238 ? -0.792 11.526 14.036 1.00 97.81 238 LYS A O 1
ATOM 1817 N N . PRO A 1 239 ? 1.160 12.053 13.057 1.00 97.12 239 PRO A N 1
ATOM 1818 C CA . PRO A 1 239 ? 1.989 12.673 12.026 1.00 97.12 239 PRO A CA 1
ATOM 1819 C C . PRO A 1 239 ? 2.027 11.836 10.738 1.00 97.12 239 PRO A C 1
ATOM 1821 O O . PRO A 1 239 ? 2.172 10.616 10.775 1.00 97.12 239 PRO A O 1
ATOM 1824 N N . VAL A 1 240 ? 1.968 12.504 9.589 1.00 97.94 240 VAL A N 1
ATOM 1825 C CA . VAL A 1 240 ? 2.058 11.908 8.254 1.00 97.94 240 VAL A CA 1
ATOM 1826 C C . VAL A 1 240 ? 3.425 12.264 7.666 1.00 97.94 240 VAL A C 1
ATOM 1828 O O . VAL A 1 240 ? 3.564 13.320 7.050 1.00 97.94 240 VAL A O 1
ATOM 1831 N N . PRO A 1 241 ? 4.472 11.433 7.843 1.00 97.62 241 PRO A N 1
ATOM 1832 C CA . PRO A 1 241 ? 5.811 11.717 7.323 1.00 97.62 241 PRO A CA 1
ATOM 1833 C C . PRO A 1 241 ? 5.858 11.681 5.787 1.00 97.62 241 PRO A C 1
ATOM 1835 O O . PRO A 1 241 ? 4.966 11.140 5.136 1.00 97.62 241 PRO A O 1
ATOM 1838 N N . ASP A 1 242 ? 6.932 12.221 5.198 1.00 98.50 242 ASP A N 1
ATOM 1839 C CA . ASP A 1 242 ? 7.103 12.319 3.736 1.00 98.50 242 ASP A CA 1
ATOM 1840 C C . ASP A 1 242 ? 6.893 10.963 3.026 1.00 98.50 242 ASP A C 1
ATOM 1842 O O . ASP A 1 242 ? 6.186 10.910 2.020 1.00 98.50 242 ASP A O 1
ATOM 1846 N N . ILE A 1 243 ? 7.419 9.857 3.575 1.00 98.50 243 ILE A N 1
ATOM 1847 C CA . ILE A 1 243 ? 7.208 8.495 3.046 1.00 98.50 243 ILE A CA 1
ATOM 1848 C C . ILE A 1 243 ? 5.720 8.112 2.940 1.00 98.50 243 ILE A C 1
ATOM 1850 O O . ILE A 1 243 ? 5.300 7.546 1.931 1.00 98.50 243 ILE A O 1
ATOM 1854 N N . THR A 1 244 ? 4.896 8.490 3.921 1.00 98.50 244 THR A N 1
ATOM 1855 C CA . THR A 1 244 ? 3.445 8.251 3.909 1.00 98.50 244 THR A CA 1
ATOM 1856 C C . THR A 1 244 ? 2.738 9.186 2.928 1.00 98.50 244 THR A C 1
ATOM 1858 O O . THR A 1 244 ? 1.831 8.753 2.216 1.00 98.50 244 THR A O 1
ATOM 1861 N N . VAL A 1 245 ? 3.184 10.443 2.811 1.00 98.38 245 VAL A N 1
ATOM 1862 C CA . VAL A 1 245 ? 2.670 11.385 1.797 1.00 98.38 245 VAL A CA 1
ATOM 1863 C C . VAL A 1 245 ? 2.893 10.843 0.380 1.00 98.38 245 VAL A C 1
ATOM 1865 O O . VAL A 1 245 ? 2.000 10.941 -0.465 1.00 98.38 245 VAL A O 1
ATOM 1868 N N . ALA A 1 246 ? 4.043 10.218 0.114 1.00 98.44 246 ALA A N 1
ATOM 1869 C CA . ALA A 1 246 ? 4.323 9.582 -1.172 1.00 98.44 246 ALA A CA 1
ATOM 1870 C C . ALA A 1 246 ? 3.386 8.394 -1.466 1.00 98.44 246 ALA A C 1
ATOM 1872 O O . ALA A 1 246 ? 2.868 8.293 -2.581 1.00 98.44 246 ALA A O 1
ATOM 1873 N N . CYS A 1 247 ? 3.080 7.554 -0.469 1.00 98.44 247 CYS A N 1
ATOM 1874 C CA . CYS A 1 247 ? 2.048 6.515 -0.596 1.00 98.44 247 CYS A CA 1
ATOM 1875 C C . CYS A 1 247 ? 0.664 7.115 -0.902 1.00 98.44 247 CYS A C 1
ATOM 1877 O O . CYS A 1 247 ? -0.053 6.608 -1.766 1.00 98.44 247 CYS A O 1
ATOM 1879 N N . GLY A 1 248 ? 0.312 8.234 -0.258 1.00 98.06 248 GLY A N 1
ATOM 1880 C CA . GLY A 1 248 ? -0.925 8.972 -0.528 1.00 98.06 248 GLY A CA 1
ATOM 1881 C C . GLY A 1 248 ? -1.032 9.463 -1.976 1.00 98.06 248 GLY A C 1
ATOM 1882 O O . GLY A 1 248 ? -2.093 9.354 -2.587 1.00 98.06 248 GLY A O 1
ATOM 1883 N N . ALA A 1 249 ? 0.069 9.921 -2.582 1.00 98.12 249 ALA A N 1
ATOM 1884 C CA . ALA A 1 249 ? 0.086 10.273 -4.005 1.00 98.12 249 ALA A CA 1
ATOM 1885 C C . ALA A 1 249 ? -0.201 9.061 -4.914 1.00 98.12 249 ALA A C 1
ATOM 1887 O O . ALA A 1 249 ? -0.880 9.209 -5.932 1.00 98.12 249 ALA A O 1
ATOM 1888 N N . GLY A 1 250 ? 0.270 7.867 -4.538 1.00 97.56 250 GLY A N 1
ATOM 1889 C CA . GLY A 1 250 ? -0.066 6.613 -5.220 1.00 97.56 250 GLY A CA 1
ATOM 1890 C C . GLY A 1 250 ? -1.554 6.273 -5.107 1.00 97.56 250 GLY A C 1
ATOM 1891 O O . GLY A 1 250 ? -2.192 5.986 -6.117 1.00 97.56 250 GLY A O 1
ATOM 1892 N N . ALA A 1 251 ? -2.131 6.396 -3.908 1.00 98.19 251 ALA A N 1
ATOM 1893 C CA . ALA A 1 251 ? -3.564 6.197 -3.682 1.00 98.19 251 ALA A CA 1
ATOM 1894 C C . ALA A 1 251 ? -4.419 7.153 -4.534 1.00 98.19 251 ALA A C 1
ATOM 1896 O O . ALA A 1 251 ? -5.315 6.710 -5.251 1.00 98.19 251 ALA A O 1
ATOM 1897 N N . ILE A 1 252 ? -4.073 8.444 -4.565 1.00 98.19 252 ILE A N 1
ATOM 1898 C CA . ILE A 1 252 ? -4.779 9.442 -5.386 1.00 98.19 252 ILE A CA 1
ATOM 1899 C C . ILE A 1 252 ? -4.673 9.111 -6.878 1.00 98.19 252 ILE A C 1
ATOM 1901 O O . ILE A 1 252 ? -5.652 9.252 -7.610 1.00 98.19 252 ILE A O 1
ATOM 1905 N N . LYS A 1 253 ? -3.515 8.630 -7.350 1.00 97.19 253 LYS A N 1
ATOM 1906 C CA . LYS A 1 253 ? -3.349 8.206 -8.750 1.00 97.19 253 LYS A CA 1
ATOM 1907 C C . LYS A 1 253 ? -4.241 7.013 -9.113 1.00 97.19 253 LYS A C 1
ATOM 1909 O O . LYS A 1 253 ? -4.685 6.926 -10.256 1.00 97.19 253 LYS A O 1
ATOM 1914 N N . LEU A 1 254 ? -4.529 6.136 -8.154 1.00 96.62 254 LEU A N 1
ATOM 1915 C CA . LEU A 1 254 ? -5.487 5.036 -8.303 1.00 96.62 254 LEU A CA 1
ATOM 1916 C C . LEU A 1 254 ? -6.954 5.495 -8.206 1.00 96.62 254 LEU A C 1
ATOM 1918 O O . LEU A 1 254 ? -7.846 4.707 -8.509 1.00 96.62 254 LEU A O 1
ATOM 1922 N N . GLY A 1 255 ? -7.202 6.757 -7.845 1.00 96.69 255 GLY A N 1
ATOM 1923 C CA . GLY A 1 255 ? -8.538 7.334 -7.694 1.00 96.69 255 GLY A CA 1
ATOM 1924 C C . GLY A 1 255 ? -9.047 7.399 -6.258 1.00 96.69 255 GLY A C 1
ATOM 1925 O O . GLY A 1 255 ? -10.210 7.729 -6.053 1.00 96.69 255 GLY A O 1
ATOM 1926 N N . PHE A 1 256 ? -8.204 7.103 -5.269 1.00 98.06 256 PHE A N 1
ATOM 1927 C CA . PHE A 1 256 ? -8.619 6.997 -3.874 1.00 98.06 256 PHE A CA 1
ATOM 1928 C C . PHE A 1 256 ? -8.302 8.295 -3.123 1.00 98.06 256 PHE A C 1
ATOM 1930 O O . PHE A 1 256 ? -7.125 8.665 -3.027 1.00 98.06 256 PHE A O 1
ATOM 1937 N N . PRO A 1 257 ? -9.310 9.013 -2.597 1.00 98.38 257 PRO A N 1
ATOM 1938 C CA . PRO A 1 257 ? -9.064 10.208 -1.811 1.00 98.38 257 PRO A CA 1
ATOM 1939 C C . PRO A 1 257 ? -8.368 9.868 -0.492 1.00 98.38 257 PRO A C 1
ATOM 1941 O O . PRO A 1 257 ? -8.567 8.802 0.093 1.00 98.38 257 PRO A O 1
ATOM 1944 N N . VAL A 1 258 ? -7.562 10.812 -0.016 1.00 98.69 258 VAL A N 1
ATOM 1945 C CA . VAL A 1 258 ? -6.842 10.744 1.254 1.00 98.69 258 VAL A CA 1
ATOM 1946 C C . VAL A 1 258 ? -7.365 11.841 2.168 1.00 98.69 258 VAL A C 1
ATOM 1948 O O . VAL A 1 258 ? -7.380 13.012 1.788 1.00 98.69 258 VAL A O 1
ATOM 1951 N N . ILE A 1 259 ? -7.766 11.470 3.377 1.00 98.62 259 ILE A N 1
ATOM 1952 C CA . ILE A 1 259 ? -8.204 12.379 4.434 1.00 98.62 259 ILE A CA 1
ATOM 1953 C C . ILE A 1 259 ? -7.177 12.338 5.558 1.00 98.62 259 ILE A C 1
ATOM 1955 O O . ILE A 1 259 ? -6.731 11.262 5.960 1.00 98.62 259 ILE A O 1
ATOM 1959 N N . THR A 1 260 ? -6.783 13.507 6.051 1.00 98.62 260 THR A N 1
ATOM 1960 C CA . THR A 1 260 ? -5.797 13.635 7.125 1.00 98.62 260 THR A CA 1
ATOM 1961 C C . THR A 1 260 ? -6.054 14.865 7.988 1.00 98.62 260 THR A C 1
ATOM 1963 O O . THR A 1 260 ? -6.665 15.828 7.535 1.00 98.62 260 THR A O 1
ATOM 1966 N N . ASN A 1 261 ? -5.567 14.846 9.228 1.00 97.88 261 ASN A N 1
ATOM 1967 C CA . ASN A 1 261 ? -5.556 15.983 10.152 1.00 97.88 261 ASN A CA 1
ATOM 1968 C C . ASN A 1 261 ? -4.146 16.583 10.299 1.00 97.88 261 ASN A C 1
ATOM 1970 O O . ASN A 1 261 ? -3.880 17.324 11.249 1.00 97.88 261 ASN A O 1
ATOM 1974 N N . ASP A 1 262 ? -3.226 16.226 9.401 1.00 97.44 262 ASP A N 1
ATOM 1975 C CA . ASP A 1 262 ? -1.888 16.802 9.341 1.00 97.44 262 ASP A CA 1
ATOM 1976 C C . ASP A 1 262 ? -1.857 18.049 8.443 1.00 97.44 262 ASP A C 1
ATOM 1978 O O . ASP A 1 262 ? -2.417 18.073 7.343 1.00 97.44 262 ASP A O 1
ATOM 1982 N N . HIS A 1 263 ? -1.182 19.088 8.930 1.00 95.06 263 HIS A N 1
ATOM 1983 C CA . HIS A 1 263 ? -1.020 20.387 8.272 1.00 95.06 263 HIS A CA 1
ATOM 1984 C C . HIS A 1 263 ? 0.446 20.701 7.953 1.00 95.06 263 HIS A C 1
ATOM 1986 O O . HIS A 1 263 ? 0.723 21.705 7.292 1.00 95.06 263 HIS A O 1
ATOM 1992 N N . ASP A 1 264 ? 1.392 19.873 8.401 1.00 93.69 264 ASP A N 1
ATOM 1993 C CA . ASP A 1 264 ? 2.822 20.161 8.315 1.00 93.69 264 ASP A CA 1
ATOM 1994 C C . ASP A 1 264 ? 3.293 20.116 6.858 1.00 93.69 264 ASP A C 1
ATOM 1996 O O . ASP A 1 264 ? 3.474 19.052 6.267 1.00 93.69 264 ASP A O 1
ATOM 2000 N N . ASP A 1 265 ? 3.485 21.288 6.245 1.00 92.75 265 ASP A N 1
ATOM 2001 C CA . ASP A 1 265 ? 3.810 21.416 4.819 1.00 92.75 265 ASP A CA 1
ATOM 2002 C C . ASP A 1 265 ? 2.814 20.623 3.921 1.00 92.75 265 ASP A C 1
ATOM 2004 O O . ASP A 1 265 ? 3.200 20.010 2.920 1.00 92.75 265 ASP A O 1
ATOM 2008 N N . MET A 1 266 ? 1.523 20.609 4.290 1.00 90.38 266 MET A N 1
ATOM 2009 C CA . MET A 1 266 ? 0.415 20.007 3.528 1.00 90.38 266 MET A CA 1
ATOM 2010 C C . MET A 1 266 ? -0.644 21.048 3.149 1.00 90.38 266 MET A C 1
ATOM 2012 O O . MET A 1 266 ? -0.927 21.974 3.902 1.00 90.38 266 MET A O 1
ATOM 2016 N N . TRP A 1 267 ? -1.281 20.872 1.987 1.00 90.31 267 TRP A N 1
ATOM 2017 C CA . TRP A 1 267 ? -2.417 21.694 1.549 1.00 90.31 267 TRP A CA 1
ATOM 2018 C C . TRP A 1 267 ? -3.460 20.806 0.883 1.00 90.31 267 TRP A C 1
ATOM 2020 O O . TRP A 1 267 ? -3.113 19.850 0.186 1.00 90.31 267 TRP A O 1
ATOM 2030 N N . ALA A 1 268 ? -4.733 21.148 1.064 1.00 94.69 268 ALA A N 1
ATOM 2031 C CA . ALA A 1 268 ? -5.828 20.399 0.473 1.00 94.69 268 ALA A CA 1
ATOM 2032 C C . ALA A 1 268 ? -5.791 20.456 -1.064 1.00 94.69 268 ALA A C 1
ATOM 2034 O O . ALA A 1 268 ? -5.600 21.514 -1.671 1.00 94.69 268 ALA A O 1
ATOM 2035 N N . VAL A 1 269 ? -6.046 19.312 -1.693 1.00 96.00 269 VAL A N 1
ATOM 2036 C CA . VAL A 1 269 ? -6.305 19.184 -3.128 1.00 96.00 269 VAL A CA 1
ATOM 2037 C C . VAL A 1 269 ? -7.764 18.760 -3.271 1.00 96.00 269 VAL A C 1
ATOM 2039 O O . VAL A 1 269 ? -8.103 17.665 -2.816 1.00 96.00 269 VAL A O 1
ATOM 2042 N N . PRO A 1 270 ? -8.643 19.580 -3.880 1.00 95.06 270 PRO A N 1
ATOM 2043 C CA . PRO A 1 270 ? -10.076 19.309 -3.912 1.00 95.06 270 PRO A CA 1
ATOM 2044 C C . PRO A 1 270 ? -10.402 17.871 -4.325 1.00 95.06 270 PRO A C 1
ATOM 2046 O O . PRO A 1 270 ? -9.928 17.392 -5.356 1.00 95.06 270 PRO A O 1
ATOM 2049 N N . LYS A 1 271 ? -11.217 17.196 -3.506 1.00 93.50 271 LYS A N 1
ATOM 2050 C CA . LYS A 1 271 ? -11.654 15.797 -3.667 1.00 93.50 271 LYS A CA 1
ATOM 2051 C C . LYS A 1 271 ? -10.561 14.722 -3.618 1.00 93.50 271 LYS A C 1
ATOM 2053 O O . LYS A 1 271 ? -10.904 13.557 -3.720 1.00 93.50 271 LYS A O 1
ATOM 2058 N N . SER A 1 272 ? -9.281 15.076 -3.515 1.00 96.50 272 SER A N 1
ATOM 2059 C CA . SER A 1 272 ? -8.169 14.114 -3.601 1.00 96.50 272 SER A CA 1
ATOM 2060 C C . SER A 1 272 ? -7.375 14.037 -2.304 1.00 96.50 272 SER A C 1
ATOM 2062 O O . SER A 1 272 ? -7.117 12.952 -1.805 1.00 96.50 272 SER A O 1
ATOM 2064 N N . LEU A 1 273 ? -7.005 15.191 -1.750 1.00 98.00 273 LEU A N 1
ATOM 2065 C CA . LEU A 1 273 ? -6.356 15.310 -0.452 1.00 98.00 273 LEU A CA 1
ATOM 2066 C C . LEU A 1 273 ? -7.179 16.278 0.390 1.00 98.00 273 LEU A C 1
ATOM 2068 O O . LEU A 1 273 ? -7.212 17.478 0.113 1.00 98.00 273 LEU A O 1
ATOM 2072 N N . ILE A 1 274 ? -7.863 15.751 1.389 1.00 98.06 274 ILE A N 1
ATOM 2073 C CA . ILE A 1 274 ? -8.759 16.493 2.265 1.00 98.06 274 ILE A CA 1
ATOM 2074 C C . ILE A 1 274 ? -8.047 16.651 3.605 1.00 98.06 274 ILE A C 1
ATOM 2076 O O . ILE A 1 274 ? -7.683 15.664 4.240 1.00 98.06 274 ILE A O 1
ATOM 2080 N N . ILE A 1 275 ? -7.831 17.898 4.019 1.00 97.25 275 ILE A N 1
ATOM 2081 C CA . ILE A 1 275 ? -7.282 18.208 5.340 1.00 97.25 275 ILE A CA 1
ATOM 2082 C C . ILE A 1 275 ? -8.450 18.582 6.242 1.00 97.25 275 ILE A C 1
ATOM 2084 O O . ILE A 1 275 ? -9.157 19.551 5.954 1.00 97.25 275 ILE A O 1
ATOM 2088 N N . TYR A 1 276 ? -8.675 17.797 7.291 1.00 97.00 276 TYR A N 1
ATOM 2089 C CA . TYR A 1 276 ? -9.821 17.950 8.173 1.00 97.00 276 TYR A CA 1
ATOM 2090 C C . TYR A 1 276 ? -9.494 17.538 9.612 1.00 97.00 276 TYR A C 1
ATOM 2092 O O . TYR A 1 276 ? -9.157 16.386 9.882 1.00 97.00 276 TYR A O 1
ATOM 2100 N N . ASP A 1 277 ? -9.592 18.508 10.526 1.00 96.88 277 ASP A N 1
ATOM 2101 C CA . ASP A 1 277 ? -9.183 18.366 11.928 1.00 96.88 277 ASP A CA 1
ATOM 2102 C C . ASP A 1 277 ? -10.137 17.528 12.774 1.00 96.88 277 ASP A C 1
ATOM 2104 O O . ASP A 1 277 ? -9.681 16.858 13.702 1.00 96.88 277 ASP A O 1
ATOM 2108 N N . ASP A 1 278 ? -11.440 17.583 12.483 1.00 96.88 278 ASP A N 1
ATOM 2109 C CA . ASP A 1 278 ? -12.438 16.856 13.262 1.00 96.88 278 ASP A CA 1
ATOM 2110 C C . ASP A 1 278 ? -12.476 15.392 12.826 1.00 96.88 278 ASP A C 1
ATOM 2112 O O . ASP A 1 278 ? -13.206 14.982 11.923 1.00 96.88 278 ASP A O 1
ATOM 2116 N N . THR A 1 279 ? -11.619 14.602 13.460 1.00 97.06 279 THR A N 1
ATOM 2117 C CA . THR A 1 279 ? -11.431 13.184 13.161 1.00 97.06 279 THR A CA 1
ATOM 2118 C C . THR A 1 279 ? -12.664 12.332 13.452 1.00 97.06 279 THR A C 1
ATOM 2120 O O . THR A 1 279 ? -12.800 11.248 12.888 1.00 97.06 279 THR A O 1
ATOM 2123 N N . LYS A 1 280 ? -13.609 12.829 14.257 1.00 94.00 280 LYS A N 1
ATOM 2124 C CA . LYS A 1 280 ? -14.865 12.128 14.570 1.00 94.00 280 LYS A CA 1
ATOM 2125 C C . LYS A 1 280 ? -15.852 12.146 13.406 1.00 94.00 280 LYS A C 1
ATOM 2127 O O . LYS A 1 280 ? -16.618 11.199 13.239 1.00 94.00 280 LYS A O 1
ATOM 2132 N N . ASP A 1 281 ? -15.764 13.167 12.560 1.00 95.00 281 ASP A N 1
ATOM 2133 C CA . ASP A 1 281 ? -16.601 13.340 11.372 1.00 95.00 281 ASP A CA 1
ATOM 2134 C C . ASP A 1 281 ? -15.967 12.702 10.117 1.00 95.00 281 ASP A C 1
ATOM 2136 O O . ASP A 1 281 ? -16.487 12.820 9.000 1.00 95.00 281 ASP A O 1
ATOM 2140 N N . TRP A 1 282 ? -14.837 11.993 10.262 1.00 97.00 282 TRP A N 1
ATOM 2141 C CA . TRP A 1 282 ? -14.128 11.392 9.129 1.00 97.00 282 TRP A CA 1
ATOM 2142 C C . TRP A 1 282 ? -14.945 10.338 8.399 1.00 97.00 282 TRP A C 1
ATOM 2144 O O . TRP A 1 282 ? -14.827 10.254 7.181 1.00 97.00 282 TRP A O 1
ATOM 2154 N N . ILE A 1 283 ? -15.790 9.573 9.094 1.00 96.56 283 ILE A N 1
AT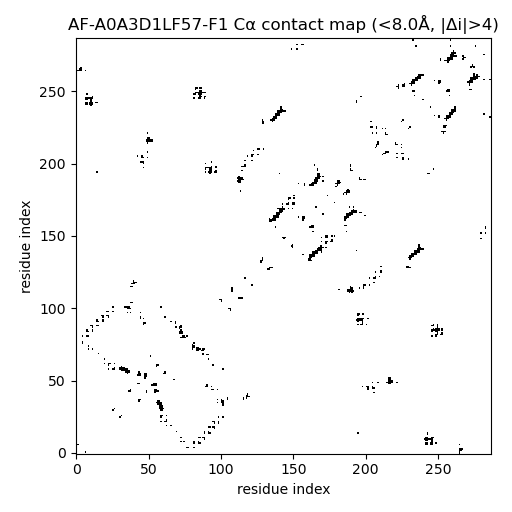OM 2155 C CA . ILE A 1 283 ? -16.628 8.559 8.440 1.00 96.56 283 ILE A CA 1
ATOM 2156 C C . ILE A 1 283 ? -17.543 9.218 7.408 1.00 96.56 283 ILE A C 1
ATOM 2158 O O . ILE A 1 283 ? -17.556 8.802 6.253 1.00 96.56 283 ILE A O 1
ATOM 2162 N N . ASP A 1 284 ? -18.261 10.266 7.808 1.00 95.50 284 ASP A N 1
ATOM 2163 C CA . ASP A 1 284 ? -19.207 10.959 6.932 1.00 95.50 284 ASP A CA 1
ATOM 2164 C C . ASP A 1 284 ? -18.488 11.809 5.874 1.00 95.50 284 ASP A C 1
ATOM 2166 O O . ASP A 1 284 ? -19.002 11.995 4.780 1.00 95.50 284 ASP A O 1
ATOM 2170 N N . THR A 1 285 ? -17.275 12.288 6.166 1.00 95.19 285 THR A N 1
ATOM 2171 C CA . THR A 1 285 ? -16.425 12.984 5.184 1.00 95.19 285 THR A CA 1
ATOM 2172 C C . THR A 1 285 ? -15.861 12.037 4.119 1.00 95.19 285 THR A C 1
ATOM 2174 O O . THR A 1 285 ? -15.589 12.467 2.997 1.00 95.19 285 THR A O 1
ATOM 2177 N N . SER A 1 286 ? -15.629 10.769 4.475 1.00 95.31 286 SER A N 1
ATOM 2178 C CA . SER A 1 286 ? -14.989 9.782 3.596 1.00 95.31 286 SER A CA 1
ATOM 2179 C C . SER A 1 286 ? -15.946 9.115 2.610 1.00 95.31 286 SER A C 1
ATOM 2181 O O . SER A 1 286 ? -15.497 8.668 1.554 1.00 95.31 286 SER A O 1
ATOM 2183 N N . ILE A 1 287 ? -17.229 9.016 2.971 1.00 91.81 287 ILE A N 1
ATOM 2184 C CA . ILE A 1 287 ? -18.301 8.373 2.190 1.00 91.81 287 ILE A CA 1
ATOM 2185 C C . ILE A 1 287 ? -18.920 9.376 1.211 1.00 91.81 287 ILE A C 1
ATOM 2187 O O . ILE A 1 287 ? -19.150 8.978 0.045 1.00 91.81 287 ILE A O 1
#